Protein AF-A0A060ZCJ8-F1 (afdb_monomer)

Sequence (367 aa):
MNLSRNKSLTVAACYRPPSAPGCALDTICDLIAPHPTSEFVLLGDLNWDMLNTPAILQSKLDALNLTQFINEPTRYNPKSVNTGTLIDIILTNSPSKYTSAVFNQDLSDHCLIACIRNGSASKRPPLITVKRSLKHFCEQAFLIDLAGVSWNVIDLIPTVEDAWLFFKSVFLTILNRHAPFKKCRTRNRYSPWFTPYLSALDQHKNILWRSALASNSPRDMQLFREVRNQYTQAVRKAKASFFKQKFASCSKNSKKFWDTVKSMENKCTSSQLPTALSLGNTVTTDKSTIIENFNKHFSTAGHAFHLATPTPVNYPSPSTATRPSPHHFSFTHIQIADVLKELQNLDPYKSHRLDKMICRNCCNPYY

Solvent-accessible surface area (backbone atoms only — not comparable to full-atom values): 22575 Å² total; per-residue (Å²): 101,65,77,56,100,84,66,59,75,49,78,47,79,49,77,39,61,79,86,57,62,77,64,57,55,56,56,53,46,65,71,48,63,85,50,80,86,48,49,40,39,40,35,38,41,50,62,50,45,63,85,69,60,53,69,70,57,52,54,53,32,55,75,66,51,38,42,73,64,66,91,63,64,28,30,52,36,91,92,42,72,93,44,52,39,23,24,60,48,41,35,21,65,52,63,91,41,49,49,65,49,79,42,87,42,99,85,50,72,51,35,50,72,46,74,47,72,67,61,49,70,81,75,75,75,76,59,66,45,77,42,71,39,63,90,76,50,50,68,68,65,50,50,51,58,59,68,70,50,77,65,73,58,46,83,72,42,94,42,72,67,59,30,49,50,49,51,52,52,55,51,49,52,53,46,42,71,47,32,34,75,39,82,39,72,65,68,84,81,69,60,90,52,68,45,72,66,56,53,52,44,52,51,52,30,53,51,33,45,54,49,18,68,72,65,72,36,72,66,42,44,48,55,24,51,54,42,46,51,51,42,54,50,51,53,53,49,34,47,51,51,45,51,52,58,60,48,63,80,23,76,92,35,70,66,58,41,52,52,53,53,57,69,68,52,81,77,73,83,73,84,76,68,84,72,61,45,74,60,85,95,44,75,43,64,53,63,66,63,48,50,51,51,50,50,50,53,62,64,49,53,62,57,57,64,65,71,68,56,76,76,82,73,90,69,85,79,80,81,88,77,91,67,92,75,87,71,85,87,71,87,72,88,80,51,73,66,58,55,51,54,52,60,70,68,52,57,91,91,53,88,83,69,80,85,83,66,86,70,91,82,81,85,76,96,80,132

Secondary structure (DSSP, 8-state):
-BPPTT--EEEEE----TT--TTHHHHHHHHHTT-SSSEEEEEEE----GGG--HHHHHHHHHTT-EE---S-SEEETTEEEEEE--EEEEES-GGGEEEEEE--TTSSBPEEEEEE-SBPPPPPP-EEEEE--TT--HHHHHHHHHTS-GGGGGG-SSHHHHHHHHHHHHHHHHHHHS-EEEEE------TT--HHHHHHHHHHHHHHHHHHHH--HHHHHHHHHHHHHHHHHHHHHHHHHHHHHHHTTTT-HHHHHHHHHHHS---------S-EEETTEEE--HHHHHHHHHHHHHHHHHHHHHTS-----PPPPP------S---------HHHHHHHHHTS-TTS-----S---TT------

pLDDT: mean 77.48, std 18.68, range [24.73, 97.62]

InterPro domains:
  IPR036691 Endonuclease/exonuclease/phosphatase superfamily [G3DSA:3.60.10.10] (2-117)
  IPR036691 Endonuclease/exonuclease/phosphatase superfamily [SSF56219] (6-115)

Mean predicted aligned error: 17.38 Å

Radius of gyration: 30.23 Å; Cα contacts (8 Å, |Δi|>4): 316; chains: 1; bounding box: 66×73×85 Å

Organism: Oncorhynchus mykiss (NCBI:txid8022)

Foldseek 3Di:
DPDDPPADEEEAEDDADLPDDPCVLVVVLVVLVVPQPHKYKYWYFNNAFPQPHDPVSVVSCVVSLKDWQDDDAFAADPVHRLDGGNGTTIITNCNVQKDKDWADDPPDSGTDIDIDGHDDDPPPPFPWDWDFAQPQADPVVLVVQVVPDPLVVLVVDPDPVVSVVVVCVSNVVSSCVRTNTDTDGDDPDDPPLCDVVLVVLSVVLVVLVVVCNVVVDPVSVVVSVVSVVVSVVSSVVSVVVVVVVCCVVCVVPPVSVVVVVVVPDPPPVPPDDPQWDDDPPDIDRDPVVVVVVVCVVVVCVVVVVVVPDPDDDDDPDPDDDDDDDPDDDDDDDDDPVNVVVVVVVDDPVDDDDPPPDPPPDPDDPDD

Nearest PDB structures (foldseek):
  5hr4-assembly1_C  TM=3.833E-01  e=1.095E-01  Methylophilus methylotrophus
  6nf8-assembly1_z  TM=3.214E-01  e=8.673E-01  Homo sapiens
  6znl-assembly1_Z  TM=1.617E-01  e=9.762E-01  Sus scrofa

Structure (mmCIF, N/CA/C/O backbone):
data_AF-A0A060ZCJ8-F1
#
_entry.id   AF-A0A060ZCJ8-F1
#
loop_
_atom_site.group_PDB
_atom_site.id
_atom_site.type_symbol
_atom_site.label_atom_id
_atom_site.label_alt_id
_atom_site.label_comp_id
_atom_site.label_asym_id
_atom_site.label_entity_id
_atom_site.label_seq_id
_atom_site.pdbx_PDB_ins_code
_atom_site.Cartn_x
_atom_site.Cartn_y
_atom_site.Cartn_z
_atom_site.occupancy
_atom_site.B_iso_or_equiv
_atom_site.auth_seq_id
_atom_site.auth_comp_id
_atom_site.auth_asym_id
_atom_site.auth_atom_id
_atom_site.pdbx_PDB_model_num
ATOM 1 N N . MET A 1 1 ? -11.198 23.453 -3.451 1.00 41.84 1 MET A N 1
ATOM 2 C CA . MET A 1 1 ? -10.211 24.259 -2.698 1.00 41.84 1 MET A CA 1
ATOM 3 C C . MET A 1 1 ? -8.838 23.638 -2.877 1.00 41.84 1 MET A C 1
ATOM 5 O O . MET A 1 1 ? -8.608 22.547 -2.360 1.00 41.84 1 MET A O 1
ATOM 9 N N . ASN A 1 2 ? -7.958 24.300 -3.634 1.00 38.12 2 ASN A N 1
ATOM 10 C CA . ASN A 1 2 ? -6.537 23.952 -3.660 1.00 38.12 2 ASN A CA 1
ATOM 11 C C . ASN A 1 2 ? -5.941 24.241 -2.278 1.00 38.12 2 ASN A C 1
ATOM 13 O O . ASN A 1 2 ? -6.350 25.202 -1.626 1.00 38.12 2 ASN A O 1
ATOM 17 N N . LEU A 1 3 ? -4.982 23.425 -1.834 1.00 48.56 3 LEU A N 1
ATOM 18 C CA . LEU A 1 3 ? -4.109 23.811 -0.725 1.00 48.56 3 LEU A CA 1
ATOM 19 C C . LEU A 1 3 ? -3.496 25.170 -1.088 1.00 48.56 3 LEU A C 1
ATOM 21 O O . LEU A 1 3 ? -2.856 25.292 -2.136 1.00 48.56 3 LEU A O 1
ATOM 25 N N . SER A 1 4 ? -3.742 26.204 -0.276 1.00 49.59 4 SER A N 1
ATOM 26 C CA . SER A 1 4 ? -2.982 27.443 -0.433 1.00 49.59 4 SER A CA 1
ATOM 27 C C . SER A 1 4 ? -1.509 27.099 -0.210 1.00 49.59 4 SER A C 1
ATOM 29 O O . SER A 1 4 ? -1.195 26.215 0.590 1.00 49.59 4 SER A O 1
ATOM 31 N N . ARG A 1 5 ? -0.600 27.779 -0.915 1.00 52.31 5 ARG A N 1
ATOM 32 C CA . ARG A 1 5 ? 0.852 27.534 -0.825 1.00 52.31 5 ARG A CA 1
ATOM 33 C C . ARG A 1 5 ? 1.419 27.666 0.605 1.00 52.31 5 ARG A C 1
ATOM 35 O O . ARG A 1 5 ? 2.552 27.264 0.822 1.00 52.31 5 ARG A O 1
ATOM 42 N N . ASN A 1 6 ? 0.618 28.150 1.562 1.00 52.94 6 ASN A N 1
ATOM 43 C CA . ASN A 1 6 ? 1.002 28.438 2.945 1.00 52.94 6 ASN A CA 1
ATOM 44 C C . ASN A 1 6 ? 0.366 27.498 3.993 1.00 52.94 6 ASN A C 1
ATOM 46 O O . ASN A 1 6 ? 0.476 27.780 5.181 1.00 52.94 6 ASN A O 1
ATOM 50 N N . LYS A 1 7 ? -0.330 26.415 3.609 1.00 67.56 7 LYS A N 1
ATOM 51 C CA . LYS A 1 7 ? -0.875 25.441 4.580 1.00 67.56 7 LYS A CA 1
ATOM 52 C C . LYS A 1 7 ? -0.095 24.128 4.533 1.00 67.56 7 LYS A C 1
ATOM 54 O O . LYS A 1 7 ? -0.206 23.382 3.561 1.00 67.56 7 LYS A O 1
ATOM 59 N N . SER A 1 8 ? 0.675 23.852 5.584 1.00 78.25 8 SER A N 1
ATOM 60 C CA . SER A 1 8 ? 1.344 22.568 5.809 1.00 78.25 8 SER A CA 1
ATOM 61 C C . SER A 1 8 ? 0.368 21.536 6.386 1.00 78.25 8 SER A C 1
ATOM 63 O O . SER A 1 8 ? -0.521 21.866 7.175 1.00 78.25 8 SER A O 1
ATOM 65 N N . LEU A 1 9 ? 0.534 20.285 5.953 1.00 85.69 9 LEU A N 1
ATOM 66 C CA . LEU A 1 9 ? -0.106 19.108 6.533 1.00 85.69 9 LEU A CA 1
ATOM 67 C C . LEU A 1 9 ? 0.987 18.257 7.178 1.00 85.69 9 LEU A C 1
ATOM 69 O O . LEU A 1 9 ? 1.893 17.801 6.479 1.00 85.69 9 LEU A O 1
ATOM 73 N N . THR A 1 10 ? 0.870 18.025 8.478 1.00 88.38 10 THR A N 1
ATOM 74 C CA . THR A 1 10 ? 1.726 17.110 9.229 1.00 88.38 10 THR A CA 1
ATOM 75 C C . THR A 1 10 ? 1.017 15.768 9.350 1.00 88.38 10 THR A C 1
ATOM 77 O O . THR A 1 10 ? -0.117 15.700 9.822 1.00 88.38 10 THR A O 1
ATOM 80 N N . VAL A 1 11 ? 1.685 14.702 8.911 1.00 89.62 11 VAL A N 1
ATOM 81 C CA . VAL A 1 11 ? 1.201 13.326 9.055 1.00 89.62 11 VAL A CA 1
ATOM 82 C C . VAL A 1 11 ? 2.176 12.575 9.947 1.00 89.62 11 VAL A C 1
ATOM 84 O O . VAL A 1 11 ? 3.351 12.453 9.606 1.00 89.62 11 VAL A O 1
ATOM 87 N N . ALA A 1 12 ? 1.683 12.078 11.074 1.00 89.19 12 ALA A N 1
ATOM 88 C CA . ALA A 1 12 ? 2.438 11.285 12.029 1.00 89.19 12 ALA A CA 1
ATOM 89 C C . ALA A 1 12 ? 1.906 9.849 12.054 1.00 89.19 12 ALA A C 1
ATOM 91 O O . ALA A 1 12 ? 0.700 9.617 11.973 1.00 89.19 12 ALA A O 1
ATOM 92 N N . ALA A 1 13 ? 2.815 8.886 12.181 1.00 90.81 13 ALA A N 1
ATOM 93 C CA . ALA A 1 13 ? 2.478 7.494 12.437 1.00 90.81 13 ALA A CA 1
ATOM 94 C C . ALA A 1 13 ? 3.008 7.110 13.819 1.00 90.81 13 ALA A C 1
ATOM 96 O O . ALA A 1 13 ? 4.167 7.392 14.123 1.00 90.81 13 ALA A O 1
ATOM 97 N N . CYS A 1 14 ? 2.182 6.484 14.652 1.00 89.31 14 CYS A N 1
ATOM 98 C CA . CYS A 1 14 ? 2.581 6.061 15.990 1.00 89.31 14 CYS A CA 1
ATOM 99 C C . CYS A 1 14 ? 2.150 4.623 16.251 1.00 89.31 14 CYS A C 1
ATOM 101 O O . CYS A 1 14 ? 1.042 4.217 15.910 1.00 89.31 14 CYS A O 1
ATOM 103 N N . TYR A 1 15 ? 3.050 3.868 16.870 1.00 91.31 15 TYR A N 1
ATOM 104 C CA . TYR A 1 15 ? 2.760 2.562 17.429 1.00 91.31 15 TYR A CA 1
ATOM 105 C C . TYR A 1 15 ? 3.063 2.603 18.923 1.00 91.31 15 TYR A C 1
ATOM 107 O O . TYR A 1 15 ? 4.185 2.938 19.314 1.00 91.31 15 TYR A O 1
ATOM 115 N N . ARG A 1 16 ? 2.080 2.245 19.751 1.00 89.06 16 ARG A N 1
ATOM 116 C CA . ARG A 1 16 ? 2.268 2.051 21.190 1.00 89.06 16 ARG A CA 1
ATOM 117 C C . ARG A 1 16 ? 2.046 0.573 21.517 1.00 89.06 16 ARG A C 1
ATOM 119 O O . ARG A 1 16 ? 0.936 0.080 21.314 1.00 89.06 16 ARG A O 1
ATOM 126 N N . PRO A 1 17 ? 3.053 -0.138 22.057 1.00 86.94 17 PRO A N 1
ATOM 127 C CA . PRO A 1 17 ? 2.881 -1.536 22.420 1.00 86.94 17 PRO A CA 1
ATOM 128 C C . PRO A 1 17 ? 1.881 -1.689 23.582 1.00 86.94 17 PRO A C 1
ATOM 130 O O . PRO A 1 17 ? 1.819 -0.810 24.445 1.00 86.94 17 PRO A O 1
ATOM 133 N N . PRO A 1 18 ? 1.152 -2.819 23.674 1.00 85.94 18 PRO A N 1
ATOM 134 C CA . PRO A 1 18 ? 0.159 -3.047 24.731 1.00 85.94 18 PRO A CA 1
ATOM 135 C C . PRO A 1 18 ? 0.732 -2.953 26.151 1.00 85.94 18 PRO A C 1
ATOM 137 O O . PRO A 1 18 ? 0.036 -2.564 27.083 1.00 85.94 18 PRO A O 1
ATOM 140 N N . SER A 1 19 ? 2.011 -3.303 26.315 1.00 86.69 19 SER A N 1
ATOM 141 C CA . SER A 1 19 ? 2.736 -3.261 27.587 1.00 86.69 19 SER A CA 1
ATOM 142 C C . SER A 1 19 ? 3.228 -1.864 27.979 1.00 86.69 19 SER A C 1
ATOM 144 O O . SER A 1 19 ? 3.799 -1.706 29.057 1.00 86.69 19 SER A O 1
ATOM 146 N N . ALA A 1 20 ? 3.058 -0.850 27.122 1.00 83.69 20 ALA A N 1
ATOM 147 C CA . ALA A 1 20 ? 3.561 0.488 27.396 1.00 83.69 20 ALA A CA 1
ATOM 148 C C . ALA A 1 20 ? 2.823 1.140 28.579 1.00 83.69 20 ALA A C 1
ATOM 150 O O . ALA A 1 20 ? 1.587 1.101 28.634 1.00 83.69 20 ALA A O 1
ATOM 151 N N . PRO A 1 21 ? 3.545 1.829 29.479 1.00 81.62 21 PRO A N 1
ATOM 152 C CA . PRO A 1 21 ? 2.935 2.550 30.589 1.00 81.62 21 PRO A CA 1
ATOM 153 C C . PRO A 1 21 ? 2.041 3.701 30.101 1.00 81.62 21 PRO A C 1
ATOM 155 O O . PRO A 1 21 ? 2.145 4.168 28.963 1.00 81.62 21 PRO A O 1
ATOM 158 N N . GLY A 1 22 ? 1.170 4.192 30.987 1.00 76.06 22 GLY A N 1
ATOM 159 C CA . GLY A 1 22 ? 0.265 5.309 30.688 1.00 76.06 22 GLY A CA 1
ATOM 160 C C . GLY A 1 22 ? 0.983 6.617 30.324 1.00 76.06 22 GLY A C 1
ATOM 161 O O . GLY A 1 22 ? 0.453 7.388 29.528 1.00 76.06 22 GLY A O 1
ATOM 162 N N . CYS A 1 23 ? 2.210 6.829 30.819 1.00 81.44 23 CYS A N 1
ATOM 163 C CA . CYS A 1 23 ? 3.026 8.008 30.500 1.00 81.44 23 CYS A CA 1
ATOM 164 C C . CYS A 1 23 ? 3.456 8.090 29.027 1.00 81.44 23 CYS A C 1
ATOM 166 O O . CYS A 1 23 ? 3.850 9.158 28.570 1.00 81.44 23 CYS A O 1
ATOM 168 N N . ALA A 1 24 ? 3.319 7.010 28.245 1.00 81.88 24 ALA A N 1
ATOM 169 C CA . ALA A 1 24 ? 3.509 7.069 26.795 1.00 81.88 24 ALA A CA 1
ATOM 170 C C . ALA A 1 24 ? 2.591 8.117 26.141 1.00 81.88 24 ALA A C 1
ATOM 172 O O . ALA A 1 24 ? 2.953 8.714 25.131 1.00 81.88 24 ALA A O 1
ATOM 173 N N . LEU A 1 25 ? 1.419 8.365 26.736 1.00 80.06 25 LEU A N 1
ATOM 174 C CA . LEU A 1 25 ? 0.509 9.408 26.286 1.00 80.06 25 LEU A CA 1
ATOM 175 C C . LEU A 1 25 ? 1.101 10.807 26.461 1.00 80.06 25 LEU A C 1
ATOM 177 O O . LEU A 1 25 ? 0.934 11.625 25.570 1.00 80.06 25 LEU A O 1
ATOM 181 N N . ASP A 1 26 ? 1.799 11.071 27.568 1.00 84.94 26 ASP A N 1
ATOM 182 C CA . ASP A 1 26 ? 2.464 12.360 27.799 1.00 84.94 26 ASP A CA 1
ATOM 183 C C . ASP A 1 26 ? 3.510 12.624 26.722 1.00 84.94 26 ASP A C 1
ATOM 185 O O . ASP A 1 26 ? 3.482 13.665 26.079 1.00 84.94 26 ASP A O 1
ATOM 189 N N . THR A 1 27 ? 4.335 11.623 26.411 1.00 84.56 27 THR A N 1
ATOM 190 C CA . THR A 1 27 ? 5.323 11.730 25.332 1.00 84.56 27 THR A CA 1
ATOM 191 C C . THR A 1 27 ? 4.672 11.984 23.971 1.00 84.56 27 THR A C 1
ATOM 193 O O . THR A 1 27 ? 5.166 12.796 23.193 1.00 84.56 27 THR A O 1
ATOM 196 N N . ILE A 1 28 ? 3.557 11.310 23.666 1.00 81.44 28 ILE A N 1
ATOM 197 C CA . ILE A 1 28 ? 2.806 11.555 22.427 1.00 81.44 28 ILE A CA 1
ATOM 198 C C . ILE A 1 28 ? 2.274 12.993 22.413 1.00 81.44 28 ILE A C 1
ATOM 200 O O . ILE A 1 28 ? 2.410 13.675 21.400 1.00 81.44 28 ILE A O 1
ATOM 204 N N . CYS A 1 29 ? 1.715 13.475 23.524 1.00 83.44 29 CYS A N 1
ATOM 205 C CA . CYS A 1 29 ? 1.218 14.841 23.638 1.00 83.44 29 CYS A CA 1
ATOM 206 C C . CYS A 1 29 ? 2.330 15.880 23.448 1.00 83.44 29 CYS A C 1
ATOM 208 O O . CYS A 1 29 ? 2.151 16.809 22.662 1.00 83.44 29 CYS A O 1
ATOM 210 N N . ASP A 1 30 ? 3.484 15.695 24.089 1.00 84.94 30 ASP A N 1
ATOM 211 C CA . ASP A 1 30 ? 4.638 16.597 23.995 1.00 84.94 30 ASP A CA 1
ATOM 212 C C . ASP A 1 30 ? 5.188 16.685 22.567 1.00 84.94 30 ASP A C 1
ATOM 214 O O . ASP A 1 30 ? 5.612 17.749 22.119 1.00 84.94 30 ASP A O 1
ATOM 218 N N . LEU A 1 31 ? 5.138 15.581 21.815 1.00 82.00 31 LEU A N 1
ATOM 219 C CA . LEU A 1 31 ? 5.535 15.553 20.405 1.00 82.00 31 LEU A CA 1
ATOM 220 C C . LEU A 1 31 ? 4.530 16.265 19.488 1.00 82.00 31 LEU A C 1
ATOM 222 O O . LEU A 1 31 ? 4.913 16.760 18.429 1.00 82.00 31 LEU A O 1
ATOM 226 N N . ILE A 1 32 ? 3.249 16.311 19.864 1.00 81.44 32 ILE A N 1
ATOM 227 C CA . ILE A 1 32 ? 2.189 16.935 19.058 1.00 81.44 32 ILE A CA 1
ATOM 228 C C . ILE A 1 32 ? 2.030 18.421 19.385 1.00 81.44 32 ILE A C 1
ATOM 230 O O . ILE A 1 32 ? 1.743 19.215 18.486 1.00 81.44 32 ILE A O 1
ATOM 234 N N . ALA A 1 33 ? 2.241 18.808 20.644 1.00 81.44 33 ALA A N 1
ATOM 235 C CA . ALA A 1 33 ? 2.057 20.168 21.147 1.00 81.44 33 ALA A CA 1
ATOM 236 C C . ALA A 1 33 ? 2.721 21.280 20.299 1.00 81.44 33 ALA A C 1
ATOM 238 O O . ALA A 1 33 ? 2.113 22.344 20.178 1.00 81.44 33 ALA A O 1
ATOM 239 N N . PRO A 1 34 ? 3.890 21.081 19.645 1.00 79.75 34 PRO A N 1
ATOM 240 C CA . PRO A 1 34 ? 4.511 22.084 18.772 1.00 79.75 34 PRO A CA 1
ATOM 241 C C . PRO A 1 34 ? 3.789 22.333 17.437 1.00 79.75 34 PRO A C 1
ATOM 243 O O . PRO A 1 34 ? 4.158 23.255 16.707 1.00 79.75 34 PRO A O 1
ATOM 246 N N . HIS A 1 35 ? 2.768 21.543 17.088 1.00 72.88 35 HIS A N 1
ATOM 247 C CA . HIS A 1 35 ? 2.067 21.611 15.800 1.00 72.88 35 HIS A CA 1
ATOM 248 C C . HIS A 1 35 ? 0.609 22.132 15.862 1.00 72.88 35 HIS A C 1
ATOM 250 O O . HIS A 1 35 ? -0.237 21.617 15.125 1.00 72.88 35 HIS A O 1
ATOM 256 N N . PRO A 1 36 ? 0.261 23.164 16.664 1.00 65.06 36 PRO A N 1
ATOM 257 C CA . PRO A 1 36 ? -1.139 23.492 16.948 1.00 65.06 36 PRO A CA 1
ATOM 258 C C . PRO A 1 36 ? -1.862 24.198 15.788 1.00 65.06 36 PRO A C 1
ATOM 260 O O . PRO A 1 36 ? -3.082 24.108 15.673 1.00 65.06 36 PRO A O 1
ATOM 263 N N . THR A 1 37 ? -1.137 24.909 14.917 1.00 68.56 37 THR A N 1
ATOM 264 C CA . THR A 1 37 ? -1.724 25.771 13.870 1.00 68.56 37 THR A CA 1
ATOM 265 C C . THR A 1 37 ? -1.760 25.132 12.481 1.00 68.56 37 THR A C 1
ATOM 267 O O . THR A 1 37 ? -2.540 25.551 11.621 1.00 68.56 37 THR A O 1
ATOM 270 N N . SER A 1 38 ? -0.928 24.118 12.243 1.00 82.56 38 SER A N 1
ATOM 271 C CA . SER A 1 38 ? -0.920 23.351 10.998 1.00 82.56 38 SER A CA 1
ATOM 272 C C . SER A 1 38 ? -1.982 22.260 11.015 1.00 82.56 38 SER A C 1
ATOM 274 O O . SER A 1 38 ? -2.387 21.768 12.064 1.00 82.56 38 SER A O 1
ATOM 276 N N . GLU A 1 39 ? -2.425 21.846 9.833 1.00 87.94 39 GLU A N 1
ATOM 277 C CA . GLU A 1 39 ? -3.302 20.688 9.733 1.00 87.94 39 GLU A CA 1
ATOM 278 C C . GLU A 1 39 ? -2.533 19.430 10.150 1.00 87.94 39 GLU A C 1
ATOM 280 O O . GLU A 1 39 ? -1.427 19.203 9.661 1.00 87.94 39 GLU A O 1
ATOM 285 N N . PHE A 1 40 ? -3.103 18.631 11.049 1.00 89.56 40 PHE A N 1
ATOM 286 C CA . PHE A 1 40 ? -2.421 17.496 11.661 1.00 89.56 40 PHE A CA 1
ATOM 287 C C . PHE A 1 40 ? -3.265 16.223 11.565 1.00 89.56 40 PHE A C 1
ATOM 289 O O . PHE A 1 40 ? -4.480 16.251 11.791 1.00 89.56 40 PHE A O 1
ATOM 296 N N . VAL A 1 41 ? -2.612 15.109 11.232 1.00 91.81 41 VAL A N 1
ATOM 297 C CA . VAL A 1 41 ? -3.185 13.759 11.253 1.00 91.81 41 VAL A CA 1
ATOM 298 C C . VAL A 1 41 ? -2.190 12.809 11.910 1.00 91.81 41 VAL A C 1
ATOM 300 O O . VAL A 1 41 ? -1.069 12.662 11.428 1.00 91.81 41 VAL A O 1
ATOM 303 N N . LEU A 1 42 ? -2.614 12.131 12.971 1.00 91.31 42 LEU A N 1
ATOM 304 C CA . LEU A 1 42 ? -1.889 11.035 13.606 1.00 91.31 42 LEU A CA 1
ATOM 305 C C . LEU A 1 42 ? -2.642 9.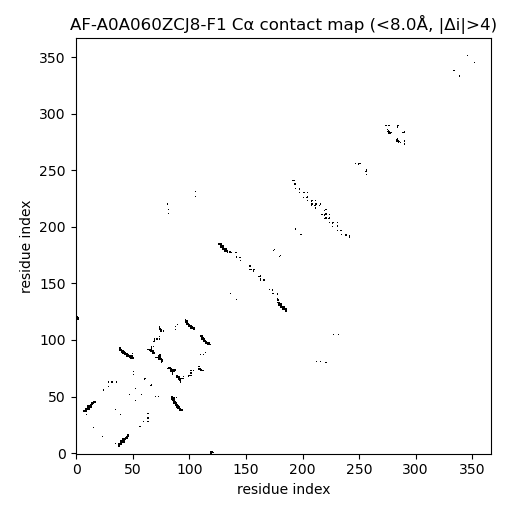730 13.360 1.00 91.31 42 LEU A C 1
ATOM 307 O O . LEU A 1 42 ? -3.846 9.661 13.593 1.00 91.31 42 LEU A O 1
ATOM 311 N N . LEU A 1 43 ? -1.935 8.699 12.907 1.00 93.44 43 LEU A N 1
ATOM 312 C CA . LEU A 1 43 ? -2.500 7.375 12.661 1.00 93.44 43 LEU A CA 1
ATOM 313 C C . LEU A 1 43 ? -1.632 6.255 13.237 1.00 93.44 43 LEU A C 1
ATOM 315 O O . LEU A 1 43 ? -0.416 6.398 13.349 1.00 93.44 43 LEU A O 1
ATOM 319 N N . GLY A 1 44 ? -2.250 5.118 13.539 1.00 91.88 44 GLY A N 1
ATOM 320 C CA . GLY A 1 44 ? -1.549 3.882 13.891 1.00 91.88 44 GLY A CA 1
ATOM 321 C C . GLY A 1 44 ? -2.196 3.126 15.045 1.00 91.88 44 GLY A C 1
ATOM 322 O O . GLY A 1 44 ? -3.281 3.487 15.493 1.00 91.88 44 GLY A O 1
ATOM 323 N N . ASP A 1 45 ? -1.539 2.056 15.488 1.00 92.50 45 ASP A N 1
ATOM 324 C CA . ASP A 1 45 ? -2.025 1.183 16.560 1.00 92.50 45 ASP A CA 1
ATOM 325 C C . ASP A 1 45 ? -1.495 1.660 17.916 1.00 92.50 45 ASP A C 1
ATOM 327 O O . ASP A 1 45 ? -0.304 1.524 18.219 1.00 92.50 45 ASP A O 1
ATOM 331 N N . LEU A 1 46 ? -2.380 2.233 18.737 1.00 90.00 46 LEU A N 1
ATOM 332 C CA . LEU A 1 46 ? -2.015 2.703 20.075 1.00 90.00 46 LEU A CA 1
ATOM 333 C C . LEU A 1 46 ? -2.343 1.716 21.200 1.00 90.00 46 LEU A C 1
ATOM 335 O O . LEU A 1 46 ? -2.041 1.999 22.368 1.00 90.00 46 LEU A O 1
ATOM 339 N N . ASN A 1 47 ? -2.980 0.585 20.878 1.00 91.25 47 ASN A N 1
ATOM 340 C CA . ASN A 1 47 ? -3.470 -0.378 21.864 1.00 91.25 47 ASN A CA 1
ATOM 341 C C . ASN A 1 47 ? -4.300 0.265 23.005 1.00 91.25 47 ASN A C 1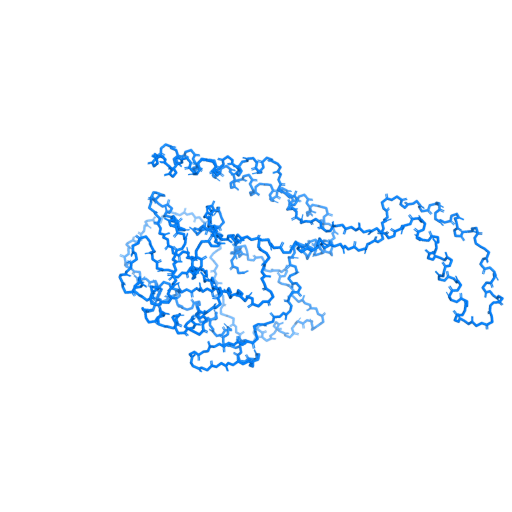
ATOM 343 O O . ASN A 1 47 ? -4.302 -0.218 24.139 1.00 91.25 47 ASN A O 1
ATOM 347 N N . TRP A 1 48 ? -5.004 1.367 22.721 1.00 88.94 48 TRP A N 1
ATOM 348 C CA . TRP A 1 48 ? -6.039 1.951 23.581 1.00 88.94 48 TRP A CA 1
ATOM 349 C C . TRP A 1 48 ? -7.387 1.762 22.908 1.00 88.94 48 TRP A C 1
ATOM 351 O O . TRP A 1 48 ? -7.557 2.203 21.778 1.00 88.94 48 TRP A O 1
ATOM 361 N N . ASP A 1 49 ? -8.326 1.111 23.592 1.00 91.19 49 ASP A N 1
ATOM 362 C CA . ASP A 1 49 ? -9.660 0.890 23.042 1.00 91.19 49 ASP A CA 1
ATOM 363 C C . ASP A 1 49 ? -10.496 2.171 23.114 1.00 91.19 49 ASP A C 1
ATOM 365 O O . ASP A 1 49 ? -11.018 2.538 24.167 1.00 91.19 49 ASP A O 1
ATOM 369 N N . MET A 1 50 ? -10.631 2.842 21.975 1.00 89.88 50 MET A N 1
ATOM 370 C CA . MET A 1 50 ? -11.368 4.098 21.850 1.00 89.88 50 MET A CA 1
ATOM 371 C C . MET A 1 50 ? -12.894 3.913 21.852 1.00 89.88 50 MET A C 1
ATOM 373 O O . MET A 1 50 ? -13.628 4.899 21.885 1.00 89.88 50 MET A O 1
ATOM 377 N N . LEU A 1 51 ? -13.401 2.672 21.824 1.00 89.56 51 LEU A N 1
ATOM 378 C CA . LEU A 1 51 ? -14.819 2.410 22.114 1.00 89.56 51 LEU A CA 1
ATOM 379 C C . LEU A 1 51 ? -15.114 2.543 23.612 1.00 89.56 51 LEU A C 1
ATOM 381 O O . LEU A 1 51 ? -16.244 2.831 23.993 1.00 89.56 51 LEU A O 1
ATOM 385 N N . ASN A 1 52 ? -14.086 2.372 24.449 1.00 87.50 52 ASN A N 1
ATOM 386 C CA . ASN A 1 52 ? -14.137 2.465 25.904 1.00 87.50 52 ASN A CA 1
ATOM 387 C C . ASN A 1 52 ? -13.052 3.436 26.409 1.00 87.50 52 ASN A C 1
ATOM 389 O O . ASN A 1 52 ? -12.253 3.104 27.287 1.00 87.50 52 ASN A O 1
ATOM 393 N N . THR A 1 53 ? -12.999 4.633 25.813 1.00 86.31 53 THR A N 1
ATOM 394 C CA . THR A 1 53 ? -11.938 5.624 26.048 1.00 86.31 53 THR A CA 1
ATOM 395 C C . THR A 1 53 ? -11.850 6.034 27.524 1.00 86.31 53 THR A C 1
ATOM 397 O O . THR A 1 53 ? -12.817 6.573 28.070 1.00 86.31 53 THR A O 1
ATOM 400 N N . PRO A 1 54 ? -10.687 5.872 28.185 1.00 84.75 54 PRO A N 1
ATOM 401 C CA . PRO A 1 54 ? -10.478 6.393 29.532 1.00 84.75 54 PRO A CA 1
ATOM 402 C C . PRO A 1 54 ? -10.612 7.923 29.575 1.00 84.75 54 PRO A C 1
ATOM 404 O O . PRO A 1 54 ? -10.049 8.617 28.729 1.00 84.75 54 PRO A O 1
ATOM 407 N N . ALA A 1 55 ? -11.263 8.469 30.607 1.00 88.00 55 ALA A N 1
ATOM 408 C CA . ALA A 1 55 ? -11.491 9.917 30.741 1.00 88.00 55 ALA A CA 1
ATOM 409 C C . ALA A 1 55 ? -10.196 10.754 30.671 1.00 88.00 55 ALA A C 1
ATOM 411 O O . ALA A 1 55 ? -10.178 11.833 30.084 1.00 88.00 55 ALA A O 1
ATOM 412 N N . ILE A 1 56 ? -9.090 10.230 31.212 1.00 86.44 56 ILE A N 1
ATOM 413 C CA . ILE A 1 56 ? -7.779 10.894 31.162 1.00 86.44 56 ILE A CA 1
ATOM 414 C C . ILE A 1 56 ? -7.219 10.995 29.735 1.00 86.44 56 ILE A C 1
ATOM 416 O O . ILE A 1 56 ? -6.566 11.981 29.401 1.00 86.44 56 ILE A O 1
ATOM 420 N N . LEU A 1 57 ? -7.486 9.994 28.888 1.00 86.12 57 LEU A N 1
ATOM 421 C CA . LEU A 1 57 ? -7.084 10.007 27.484 1.00 86.12 57 LEU A CA 1
ATOM 422 C C . LEU A 1 57 ? -7.927 11.022 26.718 1.00 86.12 57 LEU A C 1
ATOM 424 O O . LEU A 1 57 ? -7.363 11.870 26.032 1.00 86.12 57 LEU A O 1
ATOM 428 N N . GLN A 1 58 ? -9.249 10.994 26.911 1.00 88.69 58 GLN A N 1
ATOM 429 C CA . GLN A 1 58 ? -10.157 11.955 26.286 1.00 88.69 58 GLN A CA 1
ATOM 430 C C . GLN A 1 58 ? -9.769 13.401 26.629 1.00 88.69 58 GLN A C 1
ATOM 432 O O . GLN A 1 58 ? -9.573 14.208 25.728 1.00 88.69 58 GLN A O 1
ATOM 437 N N . SER A 1 59 ? -9.523 13.698 27.910 1.00 90.06 59 SER A N 1
ATOM 438 C CA . SER A 1 59 ? -9.130 15.039 28.360 1.00 90.06 59 SER A CA 1
ATOM 439 C C . SER A 1 59 ? -7.834 15.545 27.711 1.00 90.06 59 SER A C 1
ATOM 441 O O . SER A 1 59 ? -7.744 16.722 27.364 1.00 90.06 59 SER A O 1
ATOM 443 N N . LYS A 1 60 ? -6.836 14.676 27.504 1.00 88.62 60 LYS A N 1
ATOM 444 C CA . LYS A 1 60 ? -5.587 15.061 26.827 1.00 88.62 60 LYS A CA 1
ATOM 445 C C . LYS A 1 60 ? -5.775 15.288 25.329 1.00 88.62 60 LYS A C 1
ATOM 447 O O . LYS A 1 60 ? -5.180 16.212 24.782 1.00 88.62 60 LYS A O 1
ATOM 452 N N . LEU A 1 61 ? -6.598 14.473 24.670 1.00 88.44 61 LEU A N 1
ATOM 453 C CA . LEU A 1 61 ? -6.935 14.674 23.260 1.00 88.44 61 LEU A CA 1
ATOM 454 C C . LEU A 1 61 ? -7.693 15.992 23.058 1.00 88.44 61 LEU A C 1
ATOM 456 O O . LEU A 1 61 ? -7.353 16.752 22.151 1.00 88.44 61 LEU A O 1
ATOM 460 N N . ASP A 1 62 ? -8.633 16.303 23.953 1.00 89.00 62 ASP A N 1
ATOM 461 C CA . ASP A 1 62 ? -9.388 17.558 23.940 1.00 89.00 62 ASP A CA 1
ATOM 462 C C . ASP A 1 62 ? -8.466 18.770 24.150 1.00 89.00 62 ASP A C 1
ATOM 464 O O . ASP A 1 62 ? -8.565 19.755 23.418 1.00 89.00 62 ASP A O 1
ATOM 468 N N . ALA A 1 63 ? -7.505 18.682 25.081 1.00 88.56 63 ALA A N 1
ATOM 469 C CA . ALA A 1 63 ? -6.509 19.732 25.316 1.00 88.56 63 ALA A CA 1
ATOM 470 C C . ALA A 1 63 ? -5.622 20.014 24.087 1.00 88.56 63 ALA A C 1
ATOM 472 O O . ALA A 1 63 ? -5.169 21.141 23.893 1.00 88.56 63 ALA A O 1
ATOM 473 N N . LEU A 1 64 ? -5.401 19.006 23.237 1.00 86.19 64 LEU A N 1
ATOM 474 C CA . LEU A 1 64 ? -4.669 19.126 21.972 1.00 86.19 64 LEU A CA 1
ATOM 475 C C . LEU A 1 64 ? -5.574 19.448 20.772 1.00 86.19 64 LEU A C 1
ATOM 477 O O . LEU A 1 64 ? -5.083 19.527 19.644 1.00 86.19 64 LEU A O 1
ATOM 481 N N . ASN A 1 65 ? -6.882 19.620 20.992 1.00 88.62 65 ASN A N 1
ATOM 482 C CA . ASN A 1 65 ? -7.887 19.778 19.943 1.00 88.62 65 ASN A CA 1
ATOM 483 C C . ASN A 1 65 ? -7.815 18.650 18.890 1.00 88.62 65 ASN A C 1
ATOM 485 O O . ASN A 1 65 ? -7.902 18.893 17.685 1.00 88.62 65 ASN A O 1
ATOM 489 N N . LEU A 1 66 ? -7.598 17.411 19.341 1.00 89.31 66 LEU A N 1
ATOM 490 C CA . LEU A 1 66 ? -7.550 16.220 18.499 1.00 89.31 66 LEU A CA 1
ATOM 491 C C . LEU A 1 66 ? -8.834 15.418 18.642 1.00 89.31 66 LEU A C 1
ATOM 493 O O . LEU A 1 66 ? -9.213 14.997 19.729 1.00 89.31 66 LEU A O 1
ATOM 497 N N . THR A 1 67 ? -9.465 15.128 17.513 1.00 90.62 67 THR A N 1
ATOM 498 C CA . THR A 1 67 ? -10.652 14.279 17.462 1.00 90.62 67 THR A CA 1
ATOM 499 C C . THR A 1 67 ? -10.295 12.930 16.859 1.00 90.62 67 THR A C 1
ATOM 501 O O . THR A 1 67 ? -9.701 12.872 15.778 1.00 90.62 67 THR A O 1
ATOM 504 N N . GLN A 1 68 ? -10.686 11.851 17.539 1.00 91.62 68 GLN A N 1
ATOM 505 C CA . GLN A 1 68 ? -10.654 10.507 16.972 1.00 91.62 68 GLN A CA 1
ATOM 506 C C . GLN A 1 68 ? -11.771 10.365 15.945 1.00 91.62 68 GLN A C 1
ATOM 508 O O . GLN A 1 68 ? -12.938 10.600 16.240 1.00 91.62 68 GLN A O 1
ATOM 513 N N . PHE A 1 69 ? -11.388 10.019 14.721 1.00 85.12 69 PHE A N 1
ATOM 514 C CA . PHE A 1 69 ? -12.255 10.141 13.555 1.00 85.12 69 PHE A CA 1
ATOM 515 C C . PHE A 1 69 ? -12.816 8.803 13.034 1.00 85.12 69 PHE A C 1
ATOM 517 O O . PHE A 1 69 ? -13.684 8.784 12.158 1.00 85.12 69 PHE A O 1
ATOM 524 N N . ILE A 1 70 ? -12.326 7.671 13.543 1.00 89.75 70 ILE A N 1
ATOM 525 C CA . ILE A 1 70 ? -12.935 6.351 13.319 1.00 89.75 70 ILE A CA 1
ATOM 526 C C . ILE A 1 70 ? -13.810 6.027 14.525 1.00 89.75 70 ILE A C 1
ATOM 528 O O . ILE A 1 70 ? -13.340 6.168 15.653 1.00 89.75 70 ILE A O 1
ATOM 532 N N . ASN A 1 71 ? -15.027 5.537 14.264 1.00 87.19 71 ASN A N 1
ATOM 533 C CA . ASN A 1 71 ? -16.024 5.192 15.286 1.00 87.19 71 ASN A CA 1
ATOM 534 C C . ASN A 1 71 ? -16.440 3.708 15.253 1.00 87.19 71 ASN A C 1
ATOM 536 O O . ASN A 1 71 ? -17.333 3.302 15.989 1.00 87.19 71 ASN A O 1
ATOM 540 N N . GLU A 1 72 ? -15.840 2.902 14.376 1.00 88.88 72 GLU A N 1
ATOM 541 C CA . GLU A 1 72 ? -16.127 1.472 14.226 1.00 88.88 72 GLU A CA 1
ATOM 542 C C . GLU A 1 72 ? -14.916 0.620 14.653 1.00 88.88 72 GLU A C 1
ATOM 544 O O . GLU A 1 72 ? -13.782 1.101 14.565 1.00 88.88 72 GLU A O 1
ATOM 549 N N . PRO A 1 73 ? -15.113 -0.630 15.118 1.00 90.81 73 PRO A N 1
ATOM 550 C CA . PRO A 1 73 ? -14.009 -1.468 15.568 1.00 90.81 73 PRO A CA 1
ATOM 551 C C . PRO A 1 73 ? -12.969 -1.706 14.469 1.00 90.81 73 PRO A C 1
ATOM 553 O O . PRO A 1 73 ? -13.309 -1.976 13.313 1.00 90.81 73 PRO A O 1
ATOM 556 N N . THR A 1 74 ? -11.695 -1.663 14.854 1.00 92.19 74 THR A N 1
ATOM 557 C CA . THR A 1 74 ? -10.548 -1.853 13.956 1.00 92.19 74 THR A CA 1
ATOM 558 C C . THR A 1 74 ? -9.831 -3.175 14.186 1.00 92.19 74 THR A C 1
ATOM 560 O O . THR A 1 74 ? -9.182 -3.673 13.275 1.00 92.19 74 THR A O 1
ATOM 563 N N . ARG A 1 75 ? -10.065 -3.845 15.317 1.00 90.56 75 ARG A N 1
ATOM 564 C CA . ARG A 1 75 ? -9.635 -5.225 15.558 1.00 90.56 75 ARG A CA 1
ATOM 565 C C . ARG A 1 75 ? -10.796 -6.058 16.082 1.00 90.56 75 ARG A C 1
ATOM 567 O O . ARG A 1 75 ? -11.290 -5.838 17.184 1.00 90.56 75 ARG A O 1
ATOM 574 N N . TYR A 1 76 ? -11.235 -7.038 15.299 1.00 85.56 76 TYR A N 1
ATOM 575 C CA . TYR A 1 76 ? -12.354 -7.907 15.672 1.00 85.56 76 TYR A CA 1
ATOM 576 C C . TYR A 1 76 ? -11.856 -9.155 16.394 1.00 85.56 76 TYR A C 1
ATOM 578 O O . TYR A 1 76 ? -10.879 -9.776 15.975 1.00 85.56 76 TYR A O 1
ATOM 586 N N . ASN A 1 77 ? -12.553 -9.575 17.451 1.00 79.12 77 ASN A N 1
ATOM 587 C CA . ASN A 1 77 ? -12.212 -10.814 18.136 1.00 79.12 77 ASN A CA 1
ATOM 588 C C . ASN A 1 77 ? -12.569 -12.024 17.243 1.00 79.12 77 ASN A C 1
ATOM 590 O O . ASN A 1 77 ? -13.744 -12.223 16.918 1.00 79.12 77 ASN A O 1
ATOM 594 N N . PRO A 1 78 ? -11.606 -12.901 16.892 1.00 67.50 78 PRO A N 1
ATOM 595 C CA . PRO A 1 78 ? -11.876 -14.074 16.060 1.00 67.50 78 PRO A CA 1
ATOM 596 C C . PRO A 1 78 ? -12.906 -15.038 16.667 1.00 67.50 78 PRO A C 1
ATOM 598 O O . PRO A 1 78 ? -13.598 -15.746 15.934 1.00 67.50 78 PRO A O 1
ATOM 601 N N . LYS A 1 79 ? -13.002 -15.078 18.004 1.00 67.62 79 LYS A N 1
ATOM 602 C CA . LYS A 1 79 ? -13.931 -15.938 18.752 1.00 67.62 79 LYS A CA 1
ATOM 603 C C . LYS A 1 79 ? -15.324 -15.319 18.893 1.00 67.62 79 LYS A C 1
ATOM 605 O O . LYS A 1 79 ? -16.293 -16.054 19.042 1.00 67.62 79 LYS A O 1
ATOM 610 N N . SER A 1 80 ? -15.431 -13.994 18.817 1.00 66.69 80 SER A N 1
ATOM 611 C CA . SER A 1 80 ? -16.678 -13.244 18.980 1.00 66.69 80 SER A CA 1
ATOM 612 C C . SER A 1 80 ? -16.653 -12.020 18.065 1.00 66.69 80 SER A C 1
ATOM 614 O O . SER A 1 80 ? -16.208 -10.943 18.439 1.00 66.69 80 SER A O 1
ATOM 616 N N . VAL A 1 81 ? -17.104 -12.198 16.825 1.00 58.34 81 VAL A N 1
ATOM 617 C CA . VAL A 1 81 ? -16.964 -11.186 15.757 1.00 58.34 81 VAL A CA 1
ATOM 618 C C . VAL A 1 81 ? -17.855 -9.956 15.998 1.00 58.34 81 VAL A C 1
ATOM 620 O O . VAL A 1 81 ? -17.592 -8.900 15.441 1.00 58.34 81 VAL A O 1
ATOM 623 N N . ASN A 1 82 ? -18.842 -10.059 16.892 1.00 64.56 82 ASN A N 1
ATOM 624 C CA . ASN A 1 82 ? -19.681 -8.932 17.320 1.00 64.56 82 ASN A CA 1
ATOM 625 C C . ASN A 1 82 ? -19.005 -8.081 18.410 1.00 64.56 82 ASN A C 1
ATOM 627 O O . ASN A 1 82 ? -19.537 -7.058 18.824 1.00 64.56 82 ASN A O 1
ATOM 631 N N . THR A 1 83 ? -17.838 -8.511 18.894 1.00 76.81 83 THR A N 1
ATOM 632 C CA . THR A 1 83 ? -17.012 -7.766 19.844 1.00 76.81 83 THR A CA 1
ATOM 633 C C . THR A 1 83 ? -15.692 -7.432 19.166 1.00 76.81 83 THR A C 1
ATOM 635 O O . THR A 1 83 ? -14.922 -8.323 18.799 1.00 76.81 83 THR A O 1
ATOM 638 N N . GLY A 1 84 ? -15.433 -6.148 18.975 1.00 85.81 84 GLY A N 1
ATOM 639 C CA . GLY A 1 84 ? -14.170 -5.647 18.456 1.00 85.81 84 GLY A CA 1
ATOM 640 C C . GLY A 1 84 ? -13.717 -4.455 19.279 1.00 85.81 84 GLY A C 1
ATOM 641 O O . GLY A 1 84 ? -14.527 -3.836 19.964 1.00 85.81 84 GLY A O 1
ATOM 642 N N . THR A 1 85 ? -12.429 -4.158 19.214 1.00 91.56 85 THR A N 1
ATOM 643 C CA . THR A 1 85 ? -11.836 -2.979 19.839 1.00 91.56 85 THR A CA 1
ATOM 644 C C . THR A 1 85 ? -11.440 -1.976 18.765 1.00 91.56 85 THR A C 1
ATOM 646 O O . THR A 1 85 ? -11.133 -2.347 17.625 1.00 91.56 85 THR A O 1
ATOM 649 N N . LEU A 1 86 ? -11.459 -0.693 19.113 1.00 93.69 86 LEU A N 1
ATOM 650 C CA . LEU A 1 86 ? -10.953 0.374 18.256 1.00 93.69 86 LEU A CA 1
ATOM 651 C C . LEU A 1 86 ? -9.583 0.785 18.777 1.00 93.69 86 LEU A C 1
ATOM 653 O O . LEU A 1 86 ? -9.494 1.627 19.661 1.00 93.69 86 LEU A O 1
ATOM 657 N N . ILE A 1 87 ? -8.532 0.147 18.263 1.00 93.19 87 ILE A N 1
ATOM 658 C CA . ILE A 1 87 ? -7.144 0.368 18.711 1.00 93.19 87 ILE A CA 1
ATOM 659 C C . ILE A 1 87 ? -6.252 0.976 17.628 1.00 93.19 87 ILE A C 1
ATOM 661 O O . ILE A 1 87 ? -5.299 1.688 17.945 1.00 93.19 87 ILE A O 1
ATOM 665 N N . ASP A 1 88 ? -6.600 0.760 16.358 1.00 94.12 88 ASP A N 1
ATOM 666 C CA . ASP A 1 88 ? -6.043 1.499 15.231 1.00 94.12 88 ASP A CA 1
ATOM 667 C C . ASP A 1 88 ? -6.791 2.832 15.084 1.00 94.12 88 ASP A C 1
ATOM 669 O O . ASP A 1 88 ? -7.984 2.861 14.767 1.00 94.12 88 ASP A O 1
ATOM 673 N N . ILE A 1 89 ? -6.104 3.943 15.341 1.00 92.19 89 ILE A N 1
ATOM 674 C CA . ILE A 1 89 ? -6.721 5.264 15.483 1.00 92.19 89 ILE A CA 1
ATOM 675 C C . ILE A 1 89 ? -6.382 6.208 14.324 1.00 92.19 89 ILE A C 1
ATOM 677 O O . ILE A 1 89 ? -5.382 6.032 13.626 1.00 92.19 89 ILE A O 1
ATOM 681 N N . ILE A 1 90 ? -7.217 7.238 14.144 1.00 94.31 90 ILE A N 1
ATOM 682 C CA . ILE A 1 90 ? -6.961 8.391 13.272 1.00 94.31 90 ILE A CA 1
ATOM 683 C C . ILE A 1 90 ? -7.382 9.641 14.039 1.00 94.31 90 ILE A C 1
ATOM 685 O O . ILE A 1 90 ? -8.568 9.967 14.104 1.00 94.31 90 ILE A O 1
ATOM 689 N N . LEU A 1 91 ? -6.399 10.346 14.588 1.00 91.94 91 LEU A N 1
ATOM 690 C CA . LEU A 1 91 ? -6.578 11.599 15.310 1.00 91.94 91 LEU A CA 1
ATOM 691 C C . LEU A 1 91 ? -6.290 12.781 14.388 1.00 91.94 91 LEU A C 1
ATOM 693 O O . LEU A 1 91 ? -5.284 12.795 13.679 1.00 91.94 91 LEU A O 1
ATOM 697 N N . THR A 1 92 ? -7.144 13.801 14.407 1.00 91.88 92 THR A N 1
ATOM 698 C CA . THR A 1 92 ? -6.922 15.027 13.629 1.00 91.88 92 THR A CA 1
ATOM 699 C C . THR A 1 92 ? -7.498 16.260 14.313 1.00 91.88 92 THR A C 1
ATOM 701 O O . THR A 1 92 ? -8.524 16.183 14.982 1.00 91.88 92 THR A O 1
ATOM 704 N N . ASN A 1 93 ? -6.867 17.415 14.083 1.00 90.94 93 ASN A N 1
ATOM 705 C CA . ASN A 1 93 ? -7.378 18.730 14.483 1.00 90.94 93 ASN A CA 1
ATOM 706 C C . ASN A 1 93 ? -8.298 19.380 13.427 1.00 90.94 93 ASN A C 1
ATOM 708 O O . ASN A 1 93 ? -8.656 20.552 13.527 1.00 90.94 93 ASN A O 1
ATOM 712 N N . SER A 1 94 ? -8.636 18.667 12.348 1.00 90.31 94 SER A N 1
ATOM 713 C CA . SER A 1 94 ? -9.498 19.160 11.264 1.00 90.31 94 SER A CA 1
ATOM 714 C C . SER A 1 94 ? -10.452 18.071 10.743 1.00 90.31 94 SER A C 1
ATOM 716 O O . SER A 1 94 ? -10.464 17.820 9.535 1.00 90.31 94 SER A O 1
ATOM 718 N N . PRO A 1 95 ? -11.278 17.428 11.594 1.00 90.12 95 PRO A N 1
ATOM 719 C CA . PRO A 1 95 ? -12.083 16.261 11.208 1.00 90.12 95 PRO A CA 1
ATOM 720 C C . PRO A 1 95 ? -13.016 16.519 10.014 1.00 90.12 95 PRO A C 1
ATOM 722 O O . PRO A 1 95 ? -13.165 15.660 9.150 1.00 90.12 95 PRO A O 1
ATOM 725 N N . SER A 1 96 ? -13.555 17.735 9.876 1.00 90.00 96 SER A N 1
ATOM 726 C CA . SER A 1 96 ? -14.427 18.128 8.754 1.00 90.00 96 SER A CA 1
ATOM 727 C C . SER A 1 96 ? -13.766 18.047 7.370 1.00 90.00 96 SER A C 1
ATOM 729 O O . SER A 1 96 ? -14.454 17.994 6.349 1.00 90.00 96 SER A O 1
ATOM 731 N N . LYS A 1 97 ? -12.430 18.025 7.306 1.00 89.00 97 LYS A N 1
ATOM 732 C CA . LYS A 1 97 ? -11.679 17.885 6.053 1.00 89.00 97 LYS A CA 1
ATOM 733 C C . LYS A 1 97 ? -11.434 16.435 5.663 1.00 89.00 97 LYS A C 1
ATOM 735 O O . LYS A 1 97 ? -10.835 16.226 4.613 1.00 89.00 97 LYS A O 1
ATOM 740 N N . TYR A 1 98 ? -11.837 15.453 6.461 1.00 90.81 98 TYR A N 1
ATOM 741 C CA . TYR A 1 98 ? -11.508 14.052 6.220 1.00 90.81 98 TYR A CA 1
ATOM 742 C C . TYR A 1 98 ? -12.756 13.182 6.077 1.00 90.81 98 TYR A C 1
ATOM 744 O O . TYR A 1 98 ? -13.867 13.560 6.440 1.00 90.81 98 TYR A O 1
ATOM 752 N N . THR A 1 99 ? -12.567 11.999 5.503 1.00 91.19 99 THR A N 1
ATOM 753 C CA . THR A 1 99 ? -13.534 10.895 5.499 1.00 91.19 99 THR A CA 1
ATOM 754 C C . THR A 1 99 ? -12.788 9.604 5.799 1.00 91.19 99 THR A C 1
ATOM 756 O O . THR A 1 99 ? -11.736 9.366 5.206 1.00 91.19 99 THR A O 1
ATOM 759 N N . SER A 1 100 ? -13.270 8.821 6.762 1.00 91.62 100 SER A N 1
ATOM 760 C CA . SER A 1 100 ? -12.617 7.604 7.241 1.00 91.62 100 SER A CA 1
ATOM 761 C C . SER A 1 100 ? -13.293 6.371 6.659 1.00 91.62 100 SER A C 1
ATOM 763 O O . SER A 1 100 ? -14.446 6.411 6.228 1.00 91.62 100 SER A O 1
ATOM 765 N N . ALA A 1 101 ? -12.541 5.279 6.598 1.00 88.88 101 ALA A N 1
ATOM 766 C CA . ALA A 1 101 ? -13.061 3.969 6.254 1.00 88.88 101 ALA A CA 1
ATOM 767 C C . ALA A 1 101 ? -12.236 2.888 6.947 1.00 88.88 101 ALA A C 1
ATOM 769 O O . ALA A 1 101 ? -11.001 2.959 6.953 1.00 88.88 101 ALA A O 1
ATOM 770 N N . VAL A 1 102 ? -12.918 1.871 7.466 1.00 89.44 102 VAL A N 1
ATOM 771 C CA . VAL A 1 102 ? -12.294 0.646 7.960 1.00 89.44 102 VAL A CA 1
ATOM 772 C C . VAL A 1 102 ? -12.560 -0.497 6.986 1.00 89.44 102 VAL A C 1
ATOM 774 O O . VAL A 1 102 ? -13.681 -0.747 6.541 1.00 89.44 102 VAL A O 1
ATOM 777 N N . PHE A 1 103 ? -11.495 -1.200 6.618 1.00 86.38 103 PHE A N 1
ATOM 778 C CA . PHE A 1 103 ? -11.526 -2.325 5.697 1.00 86.38 103 PHE A CA 1
ATOM 779 C C . PHE A 1 103 ? -11.082 -3.587 6.425 1.00 86.38 103 PHE A C 1
ATOM 781 O O . PHE A 1 103 ? -9.899 -3.772 6.714 1.00 86.38 103 PHE A O 1
ATOM 788 N N . ASN A 1 104 ? -12.025 -4.494 6.662 1.00 81.00 104 ASN A N 1
ATOM 789 C CA . ASN A 1 104 ? -11.711 -5.822 7.169 1.00 81.00 104 ASN A CA 1
ATOM 790 C C . ASN A 1 104 ? -11.040 -6.656 6.060 1.00 81.00 104 ASN A C 1
ATOM 792 O O . ASN A 1 104 ? -11.693 -7.171 5.143 1.00 81.00 104 ASN A O 1
ATOM 796 N N . GLN A 1 105 ? -9.711 -6.730 6.109 1.00 72.81 105 GLN A N 1
ATOM 797 C CA . GLN A 1 105 ? -8.902 -7.498 5.171 1.00 72.81 105 GLN A CA 1
ATOM 798 C C . GLN A 1 105 ? -8.392 -8.764 5.852 1.00 72.81 105 GLN A C 1
ATOM 800 O O . GLN A 1 105 ? -7.826 -8.704 6.933 1.00 72.81 105 GLN A O 1
ATOM 805 N N . ASP A 1 106 ? -8.484 -9.906 5.168 1.00 66.62 106 ASP A N 1
ATOM 806 C CA . ASP A 1 106 ? -8.073 -11.222 5.694 1.00 66.62 106 ASP A CA 1
ATOM 807 C C . ASP A 1 106 ? -6.538 -11.410 5.750 1.00 66.62 106 ASP A C 1
ATOM 809 O O . ASP A 1 106 ? -6.027 -12.528 5.655 1.00 66.62 106 ASP A O 1
ATOM 813 N N . LEU A 1 107 ? -5.793 -10.304 5.806 1.00 70.38 107 LEU A N 1
ATOM 814 C CA . LEU A 1 107 ? -4.332 -10.258 5.842 1.00 70.38 107 LEU A CA 1
ATOM 815 C C . LEU A 1 107 ? -3.788 -10.140 7.269 1.00 70.38 107 LEU A C 1
ATOM 817 O O . LEU A 1 107 ? -2.630 -10.482 7.491 1.00 70.38 107 LEU A O 1
ATOM 821 N N . SER A 1 108 ? -4.592 -9.636 8.203 1.00 80.81 108 SER A N 1
ATOM 822 C CA . SER A 1 108 ? -4.238 -9.411 9.604 1.00 80.81 108 SER A CA 1
ATOM 823 C C . SER A 1 108 ? -5.487 -9.579 10.476 1.00 80.81 108 SER A C 1
ATOM 825 O O . SER A 1 108 ? -6.605 -9.586 9.962 1.00 80.81 108 SER A O 1
ATOM 827 N N . ASP A 1 109 ? -5.310 -9.736 11.785 1.00 79.56 109 ASP A N 1
ATOM 828 C CA . ASP A 1 109 ? -6.395 -9.587 12.761 1.00 79.56 109 ASP A CA 1
ATOM 829 C C . ASP A 1 109 ? -6.792 -8.113 12.972 1.00 79.56 109 ASP A C 1
ATOM 831 O O . ASP A 1 109 ? -7.888 -7.837 13.461 1.00 79.56 109 ASP A O 1
ATOM 835 N N . HIS A 1 110 ? -5.942 -7.178 12.537 1.00 89.44 110 HIS A N 1
ATOM 836 C CA . HIS A 1 110 ? -6.256 -5.756 12.408 1.00 89.44 110 HIS A CA 1
ATOM 837 C C . HIS A 1 110 ? -6.889 -5.438 11.048 1.00 89.44 110 HIS A C 1
ATOM 839 O O . HIS A 1 110 ? -6.466 -5.929 9.996 1.00 89.44 110 HIS A O 1
ATOM 845 N N . CYS A 1 111 ? -7.875 -4.552 11.058 1.00 89.50 111 CYS A N 1
ATOM 846 C CA . CYS A 1 111 ? -8.462 -3.979 9.861 1.00 89.50 111 CYS A CA 1
ATOM 847 C C . CYS A 1 111 ? -7.538 -2.906 9.287 1.00 89.50 111 CYS A C 1
ATOM 849 O O . CYS A 1 111 ? -6.894 -2.147 10.007 1.00 89.50 111 CYS A O 1
ATOM 851 N N . LEU A 1 112 ? -7.530 -2.783 7.963 1.00 90.88 112 LEU A N 1
ATOM 852 C CA . LEU A 1 112 ? -6.889 -1.648 7.321 1.00 90.88 112 LEU A CA 1
ATOM 853 C C . LEU A 1 112 ? -7.752 -0.406 7.553 1.00 90.88 112 LEU A C 1
ATOM 855 O O . LEU A 1 112 ? -8.909 -0.369 7.139 1.00 90.88 112 LEU A O 1
ATOM 859 N N . ILE A 1 113 ? -7.171 0.628 8.146 1.00 91.94 113 ILE A N 1
ATOM 860 C CA . ILE A 1 113 ? -7.810 1.936 8.281 1.00 91.94 113 ILE A CA 1
ATOM 861 C C . ILE A 1 113 ? -7.340 2.880 7.177 1.00 91.94 113 ILE A C 1
ATOM 863 O O . ILE A 1 113 ? -6.187 2.838 6.742 1.00 91.94 113 ILE A O 1
ATOM 867 N N . ALA A 1 114 ? -8.226 3.755 6.717 1.00 91.75 114 ALA A N 1
ATOM 868 C CA . ALA A 1 114 ? -7.866 4.832 5.809 1.00 91.75 114 ALA A CA 1
ATOM 869 C C . ALA A 1 114 ? -8.608 6.117 6.164 1.00 91.75 114 ALA A C 1
ATOM 871 O O . ALA A 1 114 ? -9.764 6.088 6.580 1.00 91.75 114 ALA A O 1
ATOM 872 N N . CYS A 1 115 ? -7.964 7.252 5.904 1.00 91.38 115 CYS A N 1
ATOM 873 C CA . CYS A 1 115 ? -8.627 8.543 5.819 1.00 91.38 115 CYS A CA 1
ATOM 874 C C . CYS A 1 115 ? -8.318 9.206 4.477 1.00 91.38 115 CYS A C 1
ATOM 876 O O . CYS A 1 115 ? -7.188 9.178 3.985 1.00 91.38 115 CYS A O 1
ATOM 878 N N . ILE A 1 116 ? -9.327 9.836 3.892 1.00 89.56 116 ILE A N 1
ATOM 879 C CA . ILE A 1 116 ? -9.222 10.607 2.661 1.00 89.56 116 ILE A CA 1
ATOM 880 C C . ILE A 1 116 ? -9.413 12.068 3.027 1.00 89.56 116 ILE A C 1
ATOM 882 O O . ILE A 1 116 ? -10.435 12.438 3.596 1.00 89.56 116 ILE A O 1
ATOM 886 N N . ARG A 1 117 ? -8.432 12.903 2.688 1.00 88.12 117 ARG A N 1
ATOM 887 C CA . ARG A 1 117 ? -8.547 14.351 2.831 1.00 88.12 117 ARG A CA 1
ATOM 888 C C . ARG A 1 117 ? -9.386 14.924 1.689 1.00 88.12 117 ARG A C 1
ATOM 890 O O . ARG A 1 117 ? -8.981 14.872 0.528 1.00 88.12 117 ARG A O 1
ATOM 897 N N . ASN A 1 118 ? -10.510 15.532 2.026 1.00 84.75 118 ASN A N 1
ATOM 898 C CA . ASN A 1 118 ? -11.401 16.235 1.118 1.00 84.75 118 ASN A CA 1
ATOM 899 C C . ASN A 1 118 ? -10.713 17.497 0.572 1.00 84.75 118 ASN A C 1
ATOM 901 O O . ASN A 1 118 ? -10.252 18.367 1.313 1.00 84.75 118 ASN A O 1
ATOM 905 N N . GLY A 1 119 ? -10.609 17.603 -0.752 1.00 76.19 119 GLY A N 1
ATOM 906 C CA . GLY A 1 119 ? -10.001 18.756 -1.413 1.00 76.19 119 GLY A CA 1
ATOM 907 C C . GLY A 1 119 ? -9.538 18.458 -2.834 1.00 76.19 119 GLY A C 1
ATOM 908 O O . GLY A 1 119 ? -9.528 17.314 -3.282 1.00 76.19 119 GLY A O 1
ATOM 909 N N . SER A 1 120 ? -9.131 19.501 -3.562 1.00 62.69 120 SER A N 1
ATOM 910 C CA . SER A 1 120 ? -8.524 19.323 -4.880 1.00 62.69 120 SER A CA 1
ATOM 911 C C . SER A 1 120 ? -7.033 19.053 -4.704 1.00 62.69 120 SER A C 1
ATOM 913 O O . SER A 1 120 ? -6.240 19.968 -4.488 1.00 62.69 120 SER A O 1
ATOM 915 N N . ALA A 1 121 ? -6.645 17.781 -4.768 1.00 63.19 121 ALA A N 1
ATOM 916 C CA . ALA A 1 121 ? -5.244 17.423 -4.932 1.00 63.19 121 ALA A CA 1
ATOM 917 C C . ALA A 1 121 ? -4.804 17.793 -6.355 1.00 63.19 121 ALA A C 1
ATOM 919 O O . ALA A 1 121 ? -5.515 17.494 -7.323 1.00 63.19 121 ALA A O 1
ATOM 920 N N . SER A 1 122 ? -3.621 18.397 -6.508 1.00 63.53 122 SER A N 1
ATOM 921 C CA . SER A 1 122 ? -2.984 18.414 -7.822 1.00 63.53 122 SER A CA 1
ATOM 922 C C . SER A 1 122 ? -2.776 16.955 -8.221 1.00 63.53 122 SER A C 1
ATOM 924 O O . SER A 1 122 ? -2.115 16.179 -7.524 1.00 63.53 122 SER A O 1
ATOM 926 N N . LYS A 1 123 ? -3.433 16.522 -9.302 1.00 60.38 123 LYS A N 1
ATOM 927 C CA . LYS A 1 123 ? -3.244 15.160 -9.799 1.00 60.38 123 LYS A CA 1
ATOM 928 C C . LYS A 1 123 ? -1.762 15.036 -10.122 1.00 60.38 123 LYS A C 1
ATOM 930 O O . LYS A 1 123 ? -1.275 15.748 -10.999 1.00 60.38 123 LYS A O 1
ATOM 935 N N . ARG A 1 124 ? -1.046 14.154 -9.414 1.00 62.91 124 ARG A N 1
ATOM 936 C CA . ARG A 1 124 ? 0.325 13.814 -9.801 1.00 62.91 124 ARG A CA 1
ATOM 937 C C . ARG A 1 124 ? 0.263 13.408 -11.276 1.00 62.91 124 ARG A C 1
ATOM 939 O O . ARG A 1 124 ? -0.565 12.546 -11.607 1.00 62.91 124 ARG A O 1
ATOM 946 N N . PRO A 1 125 ? 1.042 14.045 -12.168 1.00 65.94 125 PRO A N 1
ATOM 947 C CA . PRO A 1 125 ? 1.027 13.657 -13.564 1.00 65.94 125 PRO A CA 1
ATOM 948 C C . PRO A 1 125 ? 1.344 12.158 -13.635 1.00 65.94 125 PRO A C 1
ATOM 950 O O . PRO A 1 125 ? 2.146 11.660 -12.836 1.00 65.94 125 PRO A O 1
ATOM 953 N N . PRO A 1 126 ? 0.680 11.401 -14.523 1.00 70.88 126 PRO A N 1
ATOM 954 C CA . PRO A 1 126 ? 0.963 9.982 -14.653 1.00 70.88 126 PRO A CA 1
ATOM 955 C C . PRO A 1 126 ? 2.459 9.782 -14.907 1.00 70.88 126 PRO A C 1
ATOM 957 O O . PRO A 1 126 ? 3.061 10.555 -15.650 1.00 70.88 126 PRO A O 1
ATOM 960 N N . LEU A 1 127 ? 3.050 8.733 -14.329 1.00 74.44 127 LEU A N 1
ATOM 961 C CA . LEU A 1 127 ? 4.434 8.378 -14.632 1.00 74.44 127 LEU A CA 1
ATOM 962 C C . LEU A 1 127 ? 4.514 7.937 -16.099 1.00 74.44 127 LEU A C 1
ATOM 964 O O . LEU A 1 127 ? 4.193 6.795 -16.448 1.00 74.44 127 LEU A O 1
ATOM 968 N N . ILE A 1 128 ? 4.894 8.871 -16.966 1.00 79.81 128 ILE A N 1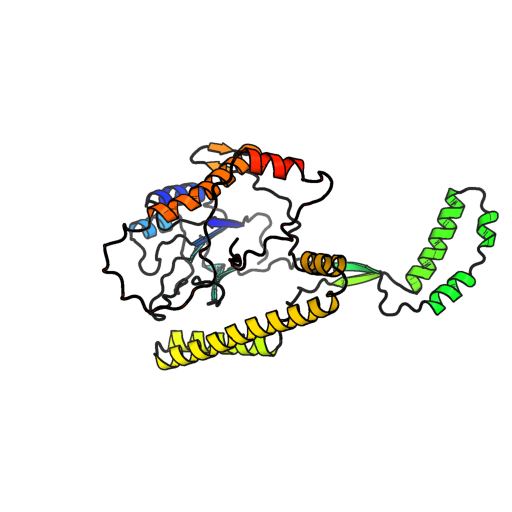
ATOM 969 C CA . ILE A 1 128 ? 5.141 8.630 -18.382 1.00 79.81 128 ILE A CA 1
ATOM 970 C C . ILE A 1 128 ? 6.608 8.242 -18.516 1.00 79.81 128 ILE A C 1
ATOM 972 O O . ILE A 1 128 ? 7.498 9.020 -18.192 1.00 79.81 128 ILE A O 1
ATOM 976 N N . THR A 1 129 ? 6.862 7.040 -19.019 1.00 79.88 129 THR A N 1
ATOM 977 C CA . THR A 1 129 ? 8.206 6.614 -19.405 1.00 79.88 129 THR A CA 1
ATOM 978 C C . THR A 1 129 ? 8.288 6.595 -20.921 1.00 79.88 129 THR A C 1
ATOM 980 O O . THR A 1 129 ? 7.413 6.042 -21.589 1.00 79.88 129 THR A O 1
ATOM 983 N N . VAL A 1 130 ? 9.343 7.182 -21.476 1.00 88.12 130 VAL A N 1
ATOM 984 C CA . VAL A 1 130 ? 9.641 7.080 -22.904 1.00 88.12 130 VAL A CA 1
ATOM 985 C C . VAL A 1 130 ? 10.436 5.799 -23.122 1.00 88.12 130 VAL A C 1
ATOM 987 O O . VAL A 1 130 ? 11.476 5.598 -22.500 1.00 88.12 130 VAL A O 1
ATOM 990 N N . LYS A 1 131 ? 9.924 4.895 -23.959 1.00 87.56 131 LYS A N 1
ATOM 991 C CA . LYS A 1 131 ? 10.606 3.640 -24.302 1.00 87.56 131 LYS A CA 1
ATOM 992 C C . LYS A 1 131 ? 10.574 3.424 -25.802 1.00 87.56 131 LYS A C 1
ATOM 994 O O . LYS A 1 131 ? 9.622 3.830 -26.468 1.00 87.56 131 LYS A O 1
ATOM 999 N N . ARG A 1 132 ? 11.599 2.757 -26.325 1.00 92.31 132 ARG A N 1
ATOM 1000 C CA . ARG A 1 132 ? 11.619 2.326 -27.720 1.00 92.31 132 ARG A CA 1
ATOM 1001 C C . ARG A 1 132 ? 10.607 1.194 -27.911 1.00 92.31 132 ARG A C 1
ATOM 1003 O O . ARG A 1 132 ? 10.620 0.217 -27.164 1.00 92.31 132 ARG A O 1
ATOM 1010 N N . SER A 1 133 ? 9.684 1.351 -28.855 1.00 90.62 133 SER A N 1
ATOM 1011 C CA . SER A 1 133 ? 8.617 0.379 -29.103 1.00 90.62 133 SER A CA 1
ATOM 1012 C C . SER A 1 133 ? 9.025 -0.605 -30.193 1.00 90.62 133 SER A C 1
ATOM 1014 O O . SER A 1 133 ? 9.025 -0.237 -31.361 1.00 90.62 133 SER A O 1
ATOM 1016 N N . LEU A 1 134 ? 9.234 -1.872 -29.828 1.00 91.31 134 LEU A N 1
ATOM 1017 C CA . LEU A 1 134 ? 9.494 -2.962 -30.783 1.00 91.31 134 LEU A CA 1
ATOM 1018 C C . LEU A 1 134 ? 8.226 -3.699 -31.249 1.00 91.31 134 LEU A C 1
ATOM 1020 O O . LEU A 1 134 ? 8.311 -4.668 -31.988 1.00 91.31 134 LEU A O 1
ATOM 1024 N N . LYS A 1 135 ? 7.034 -3.247 -30.834 1.00 87.38 135 LYS A N 1
ATOM 1025 C CA . LYS A 1 135 ? 5.758 -3.943 -31.097 1.00 87.38 135 LYS A CA 1
ATOM 1026 C C . LYS A 1 135 ? 5.491 -4.232 -32.585 1.00 87.38 135 LYS A C 1
ATOM 1028 O O . LYS A 1 135 ? 4.842 -5.222 -32.893 1.00 87.38 135 LYS A O 1
ATOM 1033 N N . HIS A 1 136 ? 5.947 -3.351 -33.472 1.00 89.19 136 HIS A N 1
ATOM 1034 C CA . HIS A 1 136 ? 5.783 -3.468 -34.926 1.00 89.19 136 HIS A CA 1
ATOM 1035 C C . HIS A 1 136 ? 7.137 -3.436 -35.644 1.00 89.19 136 HIS A C 1
ATOM 1037 O O . HIS A 1 136 ? 7.211 -3.031 -36.797 1.00 89.19 136 HIS A O 1
ATOM 1043 N N . PHE A 1 137 ? 8.213 -3.792 -34.938 1.00 94.88 137 PHE A N 1
ATOM 1044 C CA . PHE A 1 137 ? 9.538 -3.840 -35.536 1.00 94.88 137 PHE A CA 1
ATOM 1045 C C . PHE A 1 137 ? 9.604 -5.014 -36.516 1.00 94.88 137 PHE A C 1
ATOM 1047 O O . PHE A 1 137 ? 9.378 -6.158 -36.121 1.00 94.88 137 PHE A O 1
ATOM 1054 N N . CYS A 1 138 ? 9.892 -4.716 -37.780 1.00 95.44 138 CYS A N 1
ATOM 1055 C CA . CYS A 1 138 ? 10.141 -5.705 -38.819 1.00 95.44 138 CYS A CA 1
ATOM 1056 C C . CYS A 1 138 ? 11.636 -5.695 -39.132 1.00 95.44 138 CYS A C 1
ATOM 1058 O O . CYS A 1 138 ? 12.152 -4.716 -39.671 1.00 95.44 138 CYS A O 1
ATOM 1060 N N . GLU A 1 139 ? 12.325 -6.774 -38.773 1.00 95.75 139 GLU A N 1
ATOM 1061 C CA . GLU A 1 139 ? 13.774 -6.885 -38.933 1.00 95.75 139 GLU A CA 1
ATOM 1062 C C . GLU A 1 139 ? 14.190 -6.773 -40.403 1.00 95.75 139 GLU A C 1
ATOM 1064 O O . GLU A 1 139 ? 15.087 -6.003 -40.730 1.00 95.75 139 GLU A O 1
ATOM 1069 N N . GLN A 1 140 ? 13.483 -7.454 -41.307 1.00 96.81 140 GLN A N 1
ATOM 1070 C CA . GLN A 1 140 ? 13.779 -7.422 -42.738 1.00 96.81 140 GLN A CA 1
ATOM 1071 C C . GLN A 1 140 ? 13.648 -6.008 -43.314 1.00 96.81 140 GLN A C 1
ATOM 1073 O O . GLN A 1 140 ? 14.536 -5.553 -44.027 1.00 96.81 140 GLN A O 1
ATOM 1078 N N . ALA A 1 141 ? 12.579 -5.282 -42.972 1.00 95.94 141 ALA A N 1
ATOM 1079 C CA . ALA A 1 141 ? 12.385 -3.914 -43.453 1.00 95.94 141 ALA A CA 1
ATOM 1080 C C . ALA A 1 141 ? 13.451 -2.949 -42.900 1.00 95.94 141 ALA A C 1
ATOM 1082 O O . ALA A 1 141 ? 13.875 -2.028 -43.594 1.00 95.94 141 ALA A O 1
ATOM 1083 N N . PHE A 1 142 ? 13.907 -3.173 -41.665 1.00 97.25 142 PHE A N 1
ATOM 1084 C CA . PHE A 1 142 ? 15.002 -2.414 -41.065 1.00 97.25 142 PHE A CA 1
ATOM 1085 C C . PHE A 1 142 ? 16.340 -2.673 -41.770 1.00 97.25 142 PHE A C 1
ATOM 1087 O O . PHE A 1 142 ? 17.064 -1.727 -42.073 1.00 97.25 142 PHE A O 1
ATOM 1094 N N . LEU A 1 143 ? 16.649 -3.939 -42.069 1.00 97.00 143 LEU A N 1
ATOM 1095 C CA . LEU A 1 143 ? 17.868 -4.321 -42.783 1.00 97.00 143 LEU A CA 1
ATOM 1096 C C . LEU A 1 143 ? 17.884 -3.800 -44.224 1.00 97.00 143 LEU A C 1
ATOM 1098 O O . LEU A 1 143 ? 18.925 -3.336 -44.678 1.00 97.00 143 LEU A O 1
ATOM 1102 N N . ILE A 1 144 ? 16.742 -3.822 -44.921 1.00 97.62 144 ILE A N 1
ATOM 1103 C CA . ILE A 1 144 ? 16.614 -3.264 -46.277 1.00 97.62 144 ILE A CA 1
ATOM 1104 C C . ILE A 1 144 ? 16.938 -1.766 -46.279 1.00 97.62 144 ILE A C 1
ATOM 1106 O O . ILE A 1 144 ? 17.740 -1.315 -47.093 1.00 97.62 144 ILE A O 1
ATOM 1110 N N . ASP A 1 145 ? 16.374 -0.999 -45.345 1.00 96.69 145 ASP A N 1
ATOM 1111 C CA . ASP A 1 145 ? 16.664 0.434 -45.250 1.00 96.69 145 ASP A CA 1
ATOM 1112 C C . ASP A 1 145 ? 18.129 0.719 -44.912 1.00 96.69 145 ASP A C 1
ATOM 1114 O O . ASP A 1 145 ? 18.700 1.670 -45.438 1.00 96.69 145 ASP A O 1
ATOM 1118 N N . LEU A 1 146 ? 18.741 -0.090 -44.040 1.00 96.12 146 LEU A N 1
ATOM 1119 C CA . LEU A 1 146 ? 20.164 0.033 -43.720 1.00 96.12 146 LEU A CA 1
ATOM 1120 C C . LEU A 1 146 ? 21.049 -0.277 -44.929 1.00 96.12 146 LEU A C 1
ATOM 1122 O O . LEU A 1 146 ? 22.042 0.416 -45.143 1.00 96.12 146 LEU A O 1
ATOM 1126 N N . ALA A 1 147 ? 20.699 -1.297 -45.713 1.00 95.75 147 ALA A N 1
ATOM 1127 C CA . ALA A 1 147 ? 21.423 -1.663 -46.926 1.00 95.75 147 ALA A CA 1
ATOM 1128 C C . ALA A 1 147 ? 21.285 -0.601 -48.030 1.00 95.75 147 ALA A C 1
ATOM 1130 O O . ALA A 1 147 ? 22.185 -0.454 -48.850 1.00 95.75 147 ALA A O 1
ATOM 1131 N N . GLY A 1 148 ? 20.187 0.162 -48.036 1.00 94.38 148 GLY A N 1
ATOM 1132 C CA . GLY A 1 148 ? 19.961 1.261 -48.977 1.00 94.38 148 GLY A CA 1
ATOM 1133 C C . GLY A 1 148 ? 20.801 2.519 -48.720 1.00 94.38 148 GLY A C 1
ATOM 1134 O O . GLY A 1 148 ? 20.799 3.430 -49.546 1.00 94.38 148 GLY A O 1
ATOM 1135 N N . VAL A 1 149 ? 21.519 2.604 -47.596 1.00 95.06 149 VAL A N 1
ATOM 1136 C CA . VAL A 1 149 ? 22.397 3.741 -47.285 1.00 95.06 149 VAL A CA 1
ATOM 1137 C C . VAL A 1 149 ? 23.746 3.575 -47.984 1.00 95.06 149 VAL A C 1
ATOM 1139 O O . VAL A 1 149 ? 24.396 2.537 -47.886 1.00 95.06 149 VAL A O 1
ATOM 1142 N N . SER A 1 150 ? 24.218 4.638 -48.637 1.00 93.19 150 SER A N 1
ATOM 1143 C CA . SER A 1 150 ? 25.564 4.695 -49.222 1.00 93.19 150 SER A CA 1
ATOM 1144 C C . SER A 1 150 ? 26.630 4.923 -48.144 1.00 93.19 150 SER A C 1
ATOM 1146 O O . SER A 1 150 ? 27.113 6.037 -47.956 1.00 93.19 150 SER A O 1
ATOM 1148 N N . TRP A 1 151 ? 26.994 3.866 -47.417 1.00 93.44 151 TRP A N 1
ATOM 1149 C CA . TRP A 1 151 ? 27.953 3.942 -46.307 1.00 93.44 151 TRP A CA 1
ATOM 1150 C C . TRP A 1 151 ? 29.361 4.380 -46.719 1.00 93.44 151 TRP A C 1
ATOM 1152 O O . TRP A 1 151 ? 30.057 4.970 -45.902 1.00 93.44 151 TRP A O 1
ATOM 1162 N N . ASN A 1 152 ? 29.734 4.196 -47.988 1.00 93.12 152 ASN A N 1
ATOM 1163 C CA . ASN A 1 152 ? 31.025 4.621 -48.548 1.00 93.12 152 ASN A CA 1
ATOM 1164 C C . ASN A 1 152 ? 31.286 6.133 -48.396 1.00 93.12 152 ASN A C 1
ATOM 1166 O O . ASN A 1 152 ? 32.424 6.576 -48.486 1.00 93.12 152 ASN A O 1
ATOM 1170 N N . VAL A 1 153 ? 30.244 6.942 -48.156 1.00 91.38 153 VAL A N 1
ATOM 1171 C CA . VAL A 1 153 ? 30.390 8.376 -47.857 1.00 91.38 153 VAL A CA 1
ATOM 1172 C C . VAL A 1 153 ? 31.190 8.607 -46.570 1.00 91.38 153 VAL A C 1
ATOM 1174 O O . VAL A 1 153 ? 31.841 9.638 -46.452 1.00 91.38 153 VAL A O 1
ATOM 1177 N N . ILE A 1 154 ? 31.189 7.654 -45.631 1.00 93.75 154 ILE A N 1
ATOM 1178 C CA . ILE A 1 154 ? 31.943 7.744 -44.373 1.00 93.75 154 ILE A CA 1
ATOM 1179 C C . ILE A 1 154 ? 33.445 7.886 -44.627 1.00 93.75 154 ILE A C 1
ATOM 1181 O O . ILE A 1 154 ? 34.087 8.702 -43.971 1.00 93.75 154 ILE A O 1
ATOM 1185 N N . ASP A 1 155 ? 33.983 7.159 -45.608 1.00 92.62 155 ASP A N 1
ATOM 1186 C CA . ASP A 1 155 ? 35.416 7.163 -45.928 1.00 92.62 155 ASP A CA 1
ATOM 1187 C C . ASP A 1 155 ? 35.890 8.508 -46.503 1.00 92.62 155 ASP A C 1
ATOM 1189 O O . ASP A 1 155 ? 37.085 8.791 -46.550 1.00 92.62 155 ASP A O 1
ATOM 1193 N N . LEU A 1 156 ? 34.948 9.350 -46.939 1.00 94.00 156 LEU A N 1
ATOM 1194 C CA . LEU A 1 156 ? 35.203 10.678 -47.494 1.00 94.00 156 LEU A CA 1
ATOM 1195 C C . LEU A 1 156 ? 35.131 11.787 -46.432 1.00 94.00 156 LEU A C 1
ATOM 1197 O O . LEU A 1 156 ? 35.391 12.949 -46.749 1.00 94.00 156 LEU A O 1
ATOM 1201 N N . ILE A 1 157 ? 34.748 11.465 -45.191 1.00 94.56 157 ILE A N 1
ATOM 1202 C CA . ILE A 1 157 ? 34.580 12.453 -44.123 1.00 94.56 157 ILE A CA 1
ATOM 1203 C C . ILE A 1 157 ? 35.937 12.713 -43.436 1.00 94.56 157 ILE A C 1
ATOM 1205 O O . ILE A 1 157 ? 36.549 11.770 -42.937 1.00 94.56 157 ILE A O 1
ATOM 1209 N N . PRO A 1 158 ? 36.419 13.973 -43.363 1.00 93.62 158 PRO A N 1
ATOM 1210 C CA . PRO A 1 158 ? 37.791 14.272 -42.928 1.00 93.62 158 PRO A CA 1
ATOM 1211 C C . PRO A 1 158 ? 38.118 13.961 -41.464 1.00 93.62 158 PRO A C 1
ATOM 1213 O O . PRO A 1 158 ? 39.289 13.792 -41.127 1.00 93.62 158 PRO A O 1
ATOM 1216 N N . THR A 1 159 ? 37.117 13.943 -40.582 1.00 96.25 159 THR A N 1
ATOM 1217 C CA . THR A 1 159 ? 37.315 13.735 -39.142 1.00 96.25 159 THR A CA 1
ATOM 1218 C C . THR A 1 159 ? 36.538 12.518 -38.654 1.00 96.25 159 THR A C 1
ATOM 1220 O O . THR A 1 159 ? 35.446 12.206 -39.140 1.00 96.25 159 THR A O 1
ATOM 1223 N N . VAL A 1 160 ? 37.094 11.827 -37.658 1.00 95.44 160 VAL A N 1
ATOM 1224 C CA . VAL A 1 160 ? 36.452 10.660 -37.035 1.00 95.44 160 VAL A CA 1
ATOM 1225 C C . VAL A 1 160 ? 35.155 11.072 -36.337 1.00 95.44 160 VAL A C 1
ATOM 1227 O O . VAL A 1 160 ? 34.161 10.345 -36.374 1.00 95.44 160 VAL A O 1
ATOM 1230 N N . GLU A 1 161 ? 35.144 12.255 -35.729 1.00 96.00 161 GLU A N 1
ATOM 1231 C CA . GLU A 1 161 ? 33.988 12.840 -35.064 1.00 96.00 161 GLU A CA 1
ATOM 1232 C C . GLU A 1 161 ? 32.828 13.058 -36.039 1.00 96.00 161 GLU A C 1
ATOM 1234 O O . GLU A 1 161 ? 31.708 12.618 -35.763 1.00 96.00 161 GLU A O 1
ATOM 1239 N N . ASP A 1 162 ? 33.086 13.674 -37.193 1.00 94.62 162 ASP A N 1
ATOM 1240 C CA . ASP A 1 162 ? 32.055 13.934 -38.200 1.00 94.62 162 ASP A CA 1
ATOM 1241 C C . ASP A 1 162 ? 31.563 12.630 -38.842 1.00 94.62 162 ASP A C 1
ATOM 1243 O O . ASP A 1 162 ? 30.360 12.453 -39.055 1.00 94.62 162 ASP A O 1
ATOM 1247 N N . ALA A 1 163 ? 32.467 11.672 -39.073 1.00 95.75 163 ALA A N 1
ATOM 1248 C CA . ALA A 1 163 ? 32.133 10.344 -39.579 1.00 95.75 163 ALA A CA 1
ATOM 1249 C C . ALA A 1 163 ? 31.197 9.590 -38.617 1.00 95.75 163 ALA A C 1
ATOM 1251 O O . ALA A 1 163 ? 30.172 9.026 -39.021 1.00 95.75 163 ALA A O 1
ATOM 1252 N N . TRP A 1 164 ? 31.500 9.638 -37.318 1.00 95.88 164 TRP A N 1
ATOM 1253 C CA . TRP A 1 164 ? 30.654 9.072 -36.272 1.00 95.88 164 TRP A CA 1
ATOM 1254 C C . TRP A 1 164 ? 29.294 9.771 -36.185 1.00 95.88 164 TRP A C 1
ATOM 1256 O O . TRP A 1 164 ? 28.265 9.100 -36.060 1.00 95.88 164 TRP A O 1
ATOM 1266 N N . LEU A 1 165 ? 29.259 11.105 -36.256 1.00 96.12 165 LEU A N 1
ATOM 1267 C CA . LEU A 1 165 ? 28.014 11.872 -36.226 1.00 96.12 165 LEU A CA 1
ATOM 1268 C C . LEU A 1 165 ? 27.122 11.538 -37.422 1.00 96.12 165 LEU A C 1
ATOM 1270 O O . LEU A 1 165 ? 25.922 11.311 -37.233 1.00 96.12 165 LEU A O 1
ATOM 1274 N N . PHE A 1 166 ? 27.702 11.429 -38.619 1.00 95.50 166 PHE A N 1
ATOM 1275 C CA . PHE A 1 166 ? 26.997 10.985 -39.813 1.00 95.50 166 PHE A CA 1
ATOM 1276 C C . PHE A 1 166 ? 26.396 9.592 -39.604 1.00 95.50 166 PHE A C 1
ATOM 1278 O O . PHE A 1 166 ? 25.170 9.452 -39.657 1.00 95.50 166 PHE A O 1
ATOM 1285 N N . PHE A 1 167 ? 27.217 8.592 -39.260 1.00 97.31 167 PHE A N 1
ATOM 1286 C CA . PHE A 1 167 ? 26.750 7.223 -39.021 1.00 97.31 167 PHE A CA 1
ATOM 1287 C C . PHE A 1 167 ? 25.614 7.188 -37.996 1.00 97.31 167 PHE A C 1
ATOM 1289 O O . PHE A 1 167 ? 24.534 6.649 -38.251 1.00 97.31 167 PHE A O 1
ATOM 1296 N N . LYS A 1 168 ? 25.839 7.816 -36.838 1.00 96.62 168 LYS A N 1
ATOM 1297 C CA . LYS A 1 168 ? 24.883 7.861 -35.735 1.00 96.62 168 LYS A CA 1
ATOM 1298 C C . LYS A 1 168 ? 23.572 8.511 -36.168 1.00 96.62 168 LYS A C 1
ATOM 1300 O O . LYS A 1 168 ? 22.510 8.010 -35.800 1.00 96.62 168 LYS A O 1
ATOM 1305 N N . SER A 1 169 ? 23.622 9.601 -36.932 1.00 96.50 169 SER A N 1
ATOM 1306 C CA . SER A 1 169 ? 22.425 10.305 -37.398 1.00 96.50 169 SER A CA 1
ATOM 1307 C C . SER A 1 169 ? 21.590 9.450 -38.355 1.00 96.50 169 SER A C 1
ATOM 1309 O O . SER A 1 169 ? 20.382 9.300 -38.144 1.00 96.50 169 SER A O 1
ATOM 1311 N N . VAL A 1 170 ? 22.225 8.813 -39.343 1.00 96.75 170 VAL A N 1
ATOM 1312 C CA . VAL A 1 170 ? 21.549 7.977 -40.342 1.00 96.75 170 VAL A CA 1
ATOM 1313 C C . VAL A 1 170 ? 20.983 6.720 -39.686 1.00 96.75 170 VAL A C 1
ATOM 1315 O O . VAL A 1 170 ? 19.791 6.428 -39.816 1.00 96.75 170 VAL A O 1
ATOM 1318 N N . PHE A 1 171 ? 21.794 6.030 -38.882 1.00 97.50 171 PHE A N 1
ATOM 1319 C CA . PHE A 1 171 ? 21.371 4.838 -38.155 1.00 97.50 171 PHE A CA 1
ATOM 1320 C C . PHE A 1 171 ? 20.196 5.127 -37.217 1.00 97.50 171 PHE A C 1
ATOM 1322 O O . PHE A 1 171 ? 19.194 4.410 -37.231 1.00 97.50 171 PHE A O 1
ATOM 1329 N N . LEU A 1 172 ? 20.274 6.194 -36.409 1.00 96.62 172 LEU A N 1
ATOM 1330 C CA . LEU A 1 172 ? 19.187 6.550 -35.496 1.00 96.62 172 LEU A CA 1
ATOM 1331 C C . LEU A 1 172 ? 17.928 6.987 -36.242 1.00 96.62 172 LEU A C 1
ATOM 1333 O O . LEU A 1 172 ? 16.836 6.710 -35.752 1.00 96.62 172 LEU A O 1
ATOM 1337 N N . THR A 1 173 ? 18.050 7.621 -37.408 1.00 96.75 173 THR A N 1
ATOM 1338 C CA . THR A 1 173 ? 16.899 7.985 -38.249 1.00 96.75 173 THR A CA 1
ATOM 1339 C C . THR A 1 173 ? 16.142 6.738 -38.695 1.00 96.75 173 THR A C 1
ATOM 1341 O O . THR A 1 173 ? 14.937 6.627 -38.453 1.00 96.75 173 THR A O 1
ATOM 1344 N N . ILE A 1 174 ? 16.855 5.751 -39.239 1.00 96.81 174 ILE A N 1
ATOM 1345 C CA . ILE A 1 174 ? 16.269 4.474 -39.664 1.00 96.81 174 ILE A CA 1
ATOM 1346 C C . ILE A 1 174 ? 15.708 3.718 -38.452 1.00 96.81 174 ILE A C 1
ATOM 1348 O O . ILE A 1 174 ? 14.554 3.286 -38.449 1.00 96.81 174 ILE A O 1
ATOM 1352 N N . LEU A 1 175 ? 16.468 3.627 -37.359 1.00 96.25 175 LEU A N 1
ATOM 1353 C CA . LEU A 1 175 ? 16.022 2.954 -36.141 1.00 96.25 175 LEU A CA 1
ATOM 1354 C C . LEU A 1 175 ? 14.777 3.619 -35.532 1.00 96.25 175 LEU A C 1
ATOM 1356 O O . LEU A 1 175 ? 13.896 2.932 -35.020 1.00 96.25 175 LEU A O 1
ATOM 1360 N N . ASN A 1 176 ? 14.669 4.948 -35.574 1.00 95.81 176 ASN A N 1
ATOM 1361 C CA . ASN A 1 176 ? 13.495 5.672 -35.085 1.00 95.81 176 ASN A CA 1
ATOM 1362 C C . ASN A 1 176 ? 12.271 5.480 -35.989 1.00 95.81 176 ASN A C 1
ATOM 1364 O O . ASN A 1 176 ? 11.156 5.505 -35.470 1.00 95.81 176 ASN A O 1
ATOM 1368 N N . ARG A 1 177 ? 12.459 5.234 -37.291 1.00 94.69 177 ARG A N 1
ATOM 1369 C CA . ARG A 1 177 ? 11.380 4.870 -38.222 1.00 94.69 177 ARG A CA 1
ATOM 1370 C C . ARG A 1 177 ? 10.787 3.500 -37.886 1.00 94.69 177 ARG A C 1
ATOM 1372 O O . ARG A 1 177 ? 9.572 3.373 -37.756 1.00 94.69 177 ARG A O 1
ATOM 1379 N N . HIS A 1 178 ? 11.641 2.498 -37.680 1.00 95.75 178 HIS A N 1
ATOM 1380 C CA . HIS A 1 178 ? 11.220 1.104 -37.445 1.00 95.75 178 HIS A CA 1
ATOM 1381 C C . HIS A 1 178 ? 10.865 0.786 -35.996 1.00 95.75 178 HIS A C 1
ATOM 1383 O O . HIS A 1 178 ? 10.020 -0.063 -35.712 1.00 95.75 178 HIS A O 1
ATOM 1389 N N . ALA A 1 179 ? 11.505 1.468 -35.056 1.00 95.50 179 ALA A N 1
ATOM 1390 C CA . ALA A 1 179 ? 11.320 1.273 -33.630 1.00 95.50 179 ALA A CA 1
ATOM 1391 C C . ALA A 1 179 ? 11.207 2.635 -32.934 1.00 95.50 179 ALA A C 1
ATOM 1393 O O . ALA A 1 179 ? 12.108 3.015 -32.191 1.00 95.50 179 ALA A O 1
ATOM 1394 N N . PRO A 1 180 ? 10.131 3.410 -33.144 1.00 95.06 180 PRO A N 1
ATOM 1395 C CA . PRO A 1 180 ? 10.015 4.754 -32.588 1.00 95.06 180 PRO A CA 1
ATOM 1396 C C . PRO A 1 180 ? 9.964 4.756 -31.058 1.00 95.06 180 PRO A C 1
ATOM 1398 O O . PRO A 1 180 ? 9.461 3.825 -30.412 1.00 95.06 180 PRO A O 1
ATOM 1401 N N . PHE A 1 181 ? 10.430 5.854 -30.463 1.00 92.94 181 PHE A N 1
ATOM 1402 C CA . PHE A 1 181 ? 10.167 6.143 -29.059 1.00 92.94 181 PHE A CA 1
ATOM 1403 C C . PHE A 1 181 ? 8.682 6.438 -28.857 1.00 92.94 181 PHE A C 1
ATOM 1405 O O . PHE A 1 181 ? 8.101 7.289 -29.527 1.00 92.94 181 PHE A O 1
ATOM 1412 N N . LYS A 1 182 ? 8.059 5.745 -27.903 1.00 89.75 182 LYS A N 1
ATOM 1413 C CA . LYS A 1 182 ? 6.666 5.972 -27.519 1.00 89.75 182 LYS A CA 1
ATOM 1414 C C . LYS A 1 182 ? 6.584 6.380 -26.057 1.00 89.75 182 LYS A C 1
ATOM 1416 O O . LYS A 1 182 ? 7.274 5.832 -25.194 1.00 89.75 182 LYS A O 1
ATOM 1421 N N . LYS A 1 183 ? 5.707 7.349 -25.783 1.00 87.69 183 LYS A N 1
ATOM 1422 C CA . LYS A 1 183 ? 5.301 7.711 -24.424 1.00 87.69 183 LYS A CA 1
ATOM 1423 C C . LYS A 1 183 ? 4.398 6.602 -23.894 1.00 87.69 183 LYS A C 1
ATOM 1425 O O . LYS A 1 183 ? 3.282 6.418 -24.372 1.00 87.69 183 LYS A O 1
ATOM 1430 N N . CYS A 1 184 ? 4.882 5.867 -22.905 1.00 77.00 184 CYS A N 1
ATOM 1431 C CA . CYS A 1 184 ? 4.131 4.813 -22.246 1.00 77.00 184 CYS A CA 1
ATOM 1432 C C . CYS A 1 184 ? 3.729 5.289 -20.855 1.00 77.00 184 CYS A C 1
ATOM 1434 O O . CYS A 1 184 ? 4.577 5.599 -20.019 1.00 77.00 184 CYS A O 1
ATOM 1436 N N . ARG A 1 185 ? 2.425 5.314 -20.586 1.00 77.31 185 ARG A N 1
ATOM 1437 C CA . ARG A 1 185 ? 1.926 5.505 -19.226 1.00 77.31 185 ARG A CA 1
ATOM 1438 C C . ARG A 1 185 ? 2.189 4.231 -18.434 1.00 77.31 185 ARG A C 1
ATOM 1440 O O . ARG A 1 185 ? 1.656 3.175 -18.778 1.00 77.31 185 ARG A O 1
ATOM 1447 N N . THR A 1 186 ? 2.977 4.332 -17.369 1.00 66.56 186 THR A N 1
ATOM 1448 C CA . THR A 1 186 ? 3.128 3.231 -16.418 1.00 66.56 186 THR A CA 1
ATOM 1449 C C . THR A 1 186 ? 1.773 3.003 -15.758 1.00 66.56 186 THR A C 1
ATOM 1451 O O . THR A 1 186 ? 1.254 3.872 -15.058 1.00 66.56 186 THR A O 1
ATOM 1454 N N . ARG A 1 187 ? 1.146 1.862 -16.053 1.00 59.75 187 ARG A N 1
ATOM 1455 C CA . ARG A 1 187 ? -0.066 1.419 -15.359 1.00 59.75 187 ARG A CA 1
ATOM 1456 C C . ARG A 1 187 ? 0.351 0.794 -14.031 1.00 59.75 187 ARG A C 1
ATOM 1458 O O . ARG A 1 187 ? 1.392 0.135 -13.977 1.00 59.75 187 ARG A O 1
ATOM 1465 N N . ASN A 1 188 ? -0.455 0.987 -12.985 1.00 55.31 188 ASN A N 1
ATOM 1466 C CA . ASN A 1 188 ? -0.284 0.228 -11.749 1.00 55.31 188 ASN A CA 1
ATOM 1467 C C . ASN A 1 188 ? -0.256 -1.259 -12.105 1.00 55.31 188 ASN A C 1
ATOM 1469 O O . ASN A 1 188 ? -1.099 -1.742 -12.867 1.00 55.31 188 ASN A O 1
ATOM 1473 N N . ARG A 1 189 ? 0.769 -1.959 -11.615 1.00 54.19 189 ARG A N 1
ATOM 1474 C CA . ARG A 1 189 ? 0.903 -3.397 -11.821 1.00 54.19 189 ARG A CA 1
ATOM 1475 C C . ARG A 1 189 ? -0.195 -4.065 -11.004 1.00 54.19 189 ARG A C 1
ATOM 1477 O O . ARG A 1 189 ? -0.030 -4.274 -9.808 1.00 54.19 189 ARG A O 1
ATOM 1484 N N . TYR A 1 190 ? -1.317 -4.383 -11.639 1.00 64.31 190 TYR A N 1
ATOM 1485 C CA . TYR A 1 190 ? -2.219 -5.370 -11.070 1.00 64.31 190 TYR A CA 1
ATOM 1486 C C . TYR A 1 190 ? -1.448 -6.680 -10.964 1.00 64.31 190 TYR A C 1
ATOM 1488 O O . TYR A 1 190 ? -0.721 -7.065 -11.885 1.00 64.31 190 TYR A O 1
ATOM 1496 N N . SER A 1 191 ? -1.561 -7.326 -9.808 1.00 77.00 191 SER A N 1
ATOM 1497 C CA . SER A 1 191 ? -0.983 -8.646 -9.602 1.00 77.00 191 SER A CA 1
ATOM 1498 C C . SER A 1 191 ? -1.492 -9.578 -10.707 1.00 77.00 191 SER A C 1
ATOM 1500 O O . SER A 1 191 ? -2.703 -9.746 -10.807 1.00 77.00 191 SER A O 1
ATOM 1502 N N . PRO A 1 192 ? -0.628 -10.189 -11.540 1.00 83.06 192 PRO A N 1
ATOM 1503 C CA . PRO A 1 192 ? -1.086 -10.945 -12.712 1.00 83.06 192 PRO A CA 1
ATOM 1504 C C . PRO A 1 192 ? -1.955 -12.167 -12.376 1.00 83.06 192 PRO A C 1
ATOM 1506 O O . PRO A 1 192 ? -2.663 -12.678 -13.235 1.00 83.06 192 PRO A O 1
ATOM 1509 N N . TRP A 1 193 ? -1.891 -12.639 -11.130 1.00 89.19 193 TRP A N 1
ATOM 1510 C CA . TRP A 1 193 ? -2.719 -13.719 -10.594 1.00 89.19 193 TRP A CA 1
ATOM 1511 C C . TRP A 1 193 ? -4.093 -13.249 -10.089 1.00 89.19 193 TRP A C 1
ATOM 1513 O O . TRP A 1 193 ? -4.922 -14.086 -9.739 1.00 89.19 193 TRP A O 1
ATOM 1523 N N . PHE A 1 194 ? -4.345 -11.938 -10.011 1.00 89.31 194 PHE A N 1
ATOM 1524 C CA . PHE A 1 194 ? -5.611 -11.386 -9.537 1.00 89.31 194 PHE A CA 1
ATOM 1525 C C . PHE A 1 194 ? -6.607 -11.290 -10.695 1.00 89.31 194 PHE A C 1
ATOM 1527 O O . PHE A 1 194 ? -6.425 -10.506 -11.625 1.00 89.31 194 PHE A O 1
ATOM 1534 N N . THR A 1 195 ? -7.648 -12.118 -10.657 1.00 89.38 195 THR A N 1
ATOM 1535 C CA . THR A 1 195 ? -8.616 -12.268 -11.750 1.00 89.38 195 THR A CA 1
ATOM 1536 C C . THR A 1 195 ? -9.916 -11.502 -11.469 1.00 89.38 195 THR A C 1
ATOM 1538 O O . THR A 1 195 ? -10.218 -11.219 -10.307 1.00 89.38 195 THR A O 1
ATOM 1541 N N . PRO A 1 196 ? -10.744 -11.215 -12.495 1.00 90.12 196 PRO A N 1
ATOM 1542 C CA . PRO A 1 196 ? -12.080 -10.645 -12.294 1.00 90.12 196 PRO A CA 1
ATOM 1543 C C . PRO A 1 196 ? -12.958 -11.473 -11.345 1.00 90.12 196 PRO A C 1
ATOM 1545 O O . PRO A 1 196 ? -13.708 -10.907 -10.557 1.00 90.12 196 PRO A O 1
ATOM 1548 N N . TYR A 1 197 ? -12.803 -12.802 -11.353 1.00 92.44 197 TYR A N 1
ATOM 1549 C CA . TYR A 1 197 ? -13.468 -13.700 -10.405 1.00 92.44 197 TYR A CA 1
ATOM 1550 C C . TYR A 1 197 ? -13.091 -13.394 -8.948 1.00 92.44 197 TYR A C 1
ATOM 1552 O O . TYR A 1 197 ? -13.970 -13.270 -8.101 1.00 92.44 197 TYR A O 1
ATOM 1560 N N . LEU A 1 198 ? -11.796 -13.216 -8.653 1.00 93.12 198 LEU A N 1
ATOM 1561 C CA . LEU A 1 198 ? -11.354 -12.837 -7.306 1.00 93.12 198 LEU A CA 1
ATOM 1562 C C . LEU A 1 198 ? -11.879 -11.458 -6.904 1.00 93.12 198 LEU A C 1
ATOM 1564 O O . LEU A 1 198 ? -12.257 -11.275 -5.753 1.00 93.12 198 LEU A O 1
ATOM 1568 N N . SER A 1 199 ? -11.949 -10.517 -7.848 1.00 90.19 199 SER A N 1
ATOM 1569 C CA . SER A 1 199 ? -12.536 -9.195 -7.606 1.00 90.19 199 SER A CA 1
ATOM 1570 C C . SER A 1 199 ? -14.019 -9.278 -7.241 1.00 90.19 199 SER A C 1
ATOM 1572 O O . SER A 1 199 ? -14.448 -8.614 -6.304 1.00 90.19 199 SER A O 1
ATOM 1574 N N . ALA A 1 200 ? -14.803 -10.081 -7.965 1.00 92.31 200 ALA A N 1
ATOM 1575 C CA . ALA A 1 200 ? -16.223 -10.270 -7.677 1.00 92.31 200 ALA A CA 1
ATOM 1576 C C . ALA A 1 200 ? -16.434 -10.961 -6.321 1.00 92.31 200 ALA A C 1
ATOM 1578 O O . ALA A 1 200 ? -17.309 -10.574 -5.550 1.00 92.31 200 ALA A O 1
ATOM 1579 N N . LEU A 1 201 ? -15.593 -11.948 -6.000 1.00 93.44 201 LEU A N 1
ATOM 1580 C CA . LEU A 1 201 ? -15.657 -12.665 -4.730 1.00 93.44 201 LEU A CA 1
ATOM 1581 C C . LEU A 1 201 ? -15.277 -11.769 -3.538 1.00 93.44 201 LEU A C 1
ATOM 1583 O O . LEU A 1 201 ? -15.930 -11.838 -2.500 1.00 93.44 201 LEU A O 1
ATOM 1587 N N . ASP A 1 202 ? -14.284 -10.888 -3.696 1.00 90.25 202 ASP A N 1
ATOM 1588 C CA . ASP A 1 202 ? -13.938 -9.869 -2.695 1.00 90.25 202 ASP A CA 1
ATOM 1589 C C . ASP A 1 202 ? -15.081 -8.862 -2.485 1.00 90.25 202 ASP A C 1
ATOM 1591 O O . ASP A 1 202 ? -15.449 -8.558 -1.352 1.00 90.25 202 ASP A O 1
ATOM 1595 N N . GLN A 1 203 ? -15.713 -8.396 -3.568 1.00 90.88 203 GLN A N 1
ATOM 1596 C CA . GLN A 1 203 ? -16.886 -7.521 -3.483 1.00 90.88 203 GLN A CA 1
ATOM 1597 C C . GLN A 1 203 ? -18.045 -8.195 -2.744 1.00 90.88 203 GLN A C 1
ATOM 1599 O O . GLN A 1 203 ? -18.618 -7.594 -1.837 1.00 90.88 203 GLN A O 1
ATOM 1604 N N . HIS A 1 204 ? -18.357 -9.450 -3.081 1.00 93.69 204 HIS A N 1
ATOM 1605 C CA . HIS A 1 204 ? -19.404 -10.216 -2.408 1.00 93.69 204 HIS A CA 1
ATOM 1606 C C . HIS A 1 204 ? -19.096 -10.400 -0.916 1.00 93.69 204 HIS A C 1
ATOM 1608 O O . HIS A 1 204 ? -19.953 -10.136 -0.073 1.00 93.69 204 HIS A O 1
ATOM 1614 N N . LYS A 1 205 ? -17.849 -10.753 -0.579 1.00 92.56 205 LYS A N 1
ATOM 1615 C CA . LYS A 1 205 ? -17.374 -10.834 0.808 1.00 92.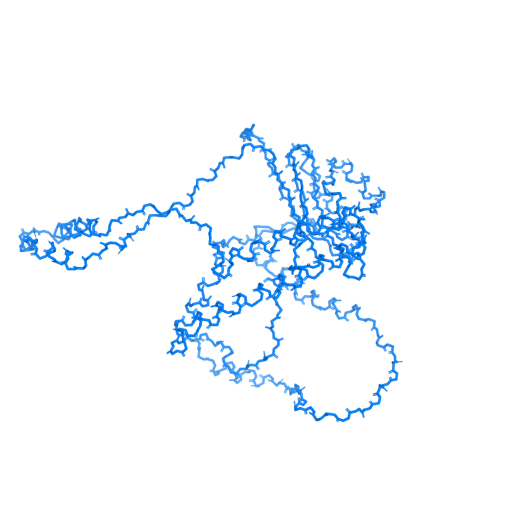56 205 LYS A CA 1
ATOM 1616 C C . LYS A 1 205 ? -17.610 -9.519 1.561 1.00 92.56 205 LYS A C 1
ATOM 1618 O O . LYS A 1 205 ? -18.137 -9.540 2.670 1.00 92.56 205 LYS A O 1
ATOM 1623 N N . ASN A 1 206 ? -17.251 -8.382 0.963 1.00 88.38 206 ASN A N 1
ATOM 1624 C CA . ASN A 1 206 ? -17.389 -7.061 1.585 1.00 88.38 206 ASN A CA 1
ATOM 1625 C C . ASN A 1 206 ? -18.858 -6.636 1.761 1.00 88.38 206 ASN A C 1
ATOM 1627 O O . ASN A 1 206 ? -19.187 -5.971 2.743 1.00 88.38 206 ASN A O 1
ATOM 1631 N N . ILE A 1 207 ? -19.750 -7.027 0.844 1.00 90.38 207 ILE A N 1
ATOM 1632 C CA . ILE A 1 207 ? -21.199 -6.810 0.983 1.00 90.38 207 ILE A CA 1
ATOM 1633 C C . ILE A 1 207 ? -21.741 -7.608 2.173 1.00 90.38 207 ILE A C 1
ATOM 1635 O O . ILE A 1 207 ? -22.401 -7.033 3.038 1.00 90.38 207 ILE A O 1
ATOM 1639 N N . LEU A 1 208 ? -21.420 -8.904 2.254 1.00 90.88 208 LEU A N 1
ATOM 1640 C CA . LEU A 1 208 ? -21.863 -9.759 3.359 1.00 90.88 208 LEU A CA 1
ATOM 1641 C C . LEU A 1 208 ? -21.310 -9.295 4.705 1.00 90.88 208 LEU A C 1
ATOM 1643 O O . LEU A 1 208 ? -22.032 -9.318 5.693 1.00 90.88 208 LEU A O 1
ATOM 1647 N N . TRP A 1 209 ? -20.062 -8.822 4.736 1.00 87.94 209 TRP A N 1
ATOM 1648 C CA . TRP A 1 209 ? -19.472 -8.218 5.928 1.00 87.94 209 TRP A CA 1
ATOM 1649 C C . TRP A 1 209 ? -20.310 -7.047 6.448 1.00 87.94 209 TRP A C 1
ATOM 1651 O O . TRP A 1 209 ? -20.712 -7.041 7.607 1.00 87.94 209 TRP A O 1
ATOM 1661 N N . ARG A 1 210 ? -20.629 -6.083 5.574 1.00 86.94 210 ARG A N 1
ATOM 1662 C CA . ARG A 1 210 ? -21.451 -4.919 5.938 1.00 86.94 210 ARG A CA 1
ATOM 1663 C C . ARG A 1 210 ? -22.851 -5.326 6.389 1.00 86.94 210 ARG A C 1
ATOM 1665 O O . ARG A 1 210 ? -23.342 -4.792 7.376 1.00 86.94 210 ARG A O 1
ATOM 1672 N N . SER A 1 211 ? -23.471 -6.276 5.688 1.00 87.75 211 SER A N 1
ATOM 1673 C CA . SER A 1 211 ? -24.792 -6.799 6.055 1.00 87.75 211 SER A CA 1
ATOM 1674 C C . SER A 1 211 ? -24.776 -7.437 7.440 1.00 87.75 211 SER A C 1
ATOM 1676 O O . SER A 1 211 ? -25.671 -7.188 8.237 1.00 87.75 211 SER A O 1
ATOM 1678 N N . ALA A 1 212 ? -23.749 -8.230 7.737 1.00 87.44 212 ALA A N 1
ATOM 1679 C CA . ALA A 1 212 ? -23.635 -8.933 9.002 1.00 87.44 212 ALA A CA 1
ATOM 1680 C C . ALA A 1 212 ? -23.329 -8.000 10.182 1.00 87.44 212 ALA A C 1
ATOM 1682 O O . ALA A 1 212 ? -23.864 -8.210 11.268 1.00 87.44 212 ALA A O 1
ATOM 1683 N N . LEU A 1 213 ? -22.531 -6.946 9.962 1.00 83.00 213 LEU A N 1
ATOM 1684 C CA . LEU A 1 213 ? -22.350 -5.879 10.951 1.00 83.00 213 LEU A CA 1
ATOM 1685 C C . LEU A 1 213 ? -23.664 -5.137 11.227 1.00 83.00 213 LEU A C 1
ATOM 1687 O O . LEU A 1 213 ? -23.974 -4.853 12.379 1.00 83.00 213 LEU A O 1
ATOM 1691 N N . ALA A 1 214 ? -24.441 -4.840 10.182 1.00 85.19 214 ALA A N 1
ATOM 1692 C CA . ALA A 1 214 ? -25.698 -4.109 10.314 1.00 85.19 214 ALA A CA 1
ATOM 1693 C C . ALA A 1 214 ? -26.807 -4.936 10.987 1.00 85.19 214 ALA A C 1
ATOM 1695 O O . ALA A 1 214 ? -27.577 -4.396 11.775 1.00 85.19 214 ALA A O 1
ATOM 1696 N N . SER A 1 215 ? -26.905 -6.233 10.681 1.00 86.06 215 SER A N 1
ATOM 1697 C CA . SER A 1 215 ? -27.957 -7.104 11.219 1.00 86.06 215 SER A CA 1
ATOM 1698 C C . SER A 1 215 ? -27.631 -7.693 12.589 1.00 86.06 215 SER A C 1
ATOM 1700 O O . SER A 1 215 ? -28.540 -8.136 13.290 1.00 86.06 215 SER A O 1
ATOM 1702 N N . ASN A 1 216 ? -26.343 -7.750 12.954 1.00 78.88 216 ASN A N 1
ATOM 1703 C CA . ASN A 1 216 ? -25.833 -8.434 14.145 1.00 78.88 216 ASN A CA 1
ATOM 1704 C C . ASN A 1 216 ? -26.312 -9.903 14.261 1.00 78.88 216 ASN A C 1
ATOM 1706 O O . ASN A 1 216 ? -26.394 -10.473 15.351 1.00 78.88 216 ASN A O 1
ATOM 1710 N N . SER A 1 217 ? -26.659 -10.526 13.128 1.00 85.06 217 SER A N 1
ATOM 1711 C CA . SER A 1 217 ? -27.256 -11.860 13.065 1.00 85.06 217 SER A CA 1
ATOM 1712 C C . SER A 1 217 ? -26.182 -12.952 12.976 1.00 85.06 217 SER A C 1
ATOM 1714 O O . SER A 1 217 ? -25.323 -12.897 12.086 1.00 85.06 217 SER A O 1
ATOM 1716 N N . PRO A 1 218 ? -26.250 -14.017 13.804 1.00 85.56 218 PRO A N 1
ATOM 1717 C CA . PRO A 1 218 ? -25.346 -15.163 13.688 1.00 85.56 218 PRO A CA 1
ATOM 1718 C C . PRO A 1 218 ? -25.366 -15.813 12.298 1.00 85.56 218 PRO A C 1
ATOM 1720 O O . PRO A 1 218 ? -24.333 -16.286 11.823 1.00 85.56 218 PRO A O 1
ATOM 1723 N N . ARG A 1 219 ? -26.525 -15.796 11.626 1.00 90.06 219 ARG A N 1
ATOM 1724 C CA . ARG A 1 219 ? -26.698 -16.347 10.276 1.00 90.06 219 ARG A CA 1
ATOM 1725 C C . ARG A 1 219 ? -25.911 -15.553 9.239 1.00 90.06 219 ARG A C 1
ATOM 1727 O O . ARG A 1 219 ? -25.159 -16.139 8.466 1.00 90.06 219 ARG A O 1
ATOM 1734 N N . ASP A 1 220 ? -26.048 -14.232 9.239 1.00 88.19 220 ASP A N 1
ATOM 1735 C CA . ASP A 1 220 ? -25.340 -13.373 8.283 1.00 88.19 220 ASP A CA 1
ATOM 1736 C C . ASP A 1 220 ? -23.834 -13.416 8.537 1.00 88.19 220 ASP A C 1
ATOM 1738 O O . ASP A 1 220 ? -23.030 -13.429 7.601 1.00 88.19 220 ASP A O 1
ATOM 1742 N N . MET A 1 221 ? -23.442 -13.558 9.807 1.00 85.88 221 MET A N 1
ATOM 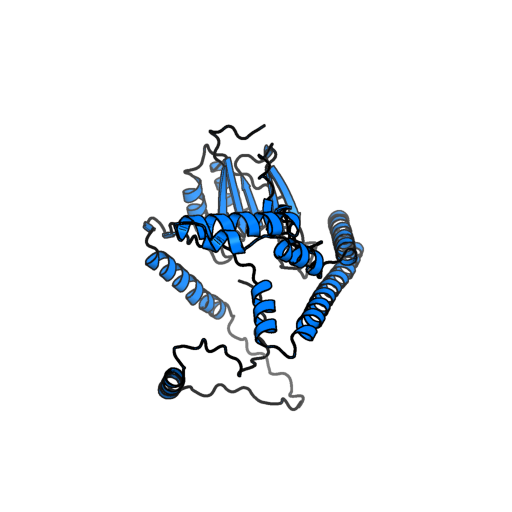1743 C CA . MET A 1 221 ? -22.047 -13.775 10.157 1.00 85.88 221 MET A CA 1
ATOM 1744 C C . MET A 1 221 ? -21.501 -15.112 9.671 1.00 85.88 221 MET A C 1
ATOM 1746 O O . MET A 1 221 ? -20.349 -15.177 9.231 1.00 85.88 221 MET A O 1
ATOM 1750 N N . GLN A 1 222 ? -22.303 -16.172 9.708 1.00 89.44 222 GLN A N 1
ATOM 1751 C CA . GLN A 1 222 ? -21.928 -17.453 9.126 1.00 89.44 222 GLN A CA 1
ATOM 1752 C C . GLN A 1 222 ? -21.751 -17.343 7.604 1.00 89.44 222 GLN A C 1
ATOM 1754 O O . GLN A 1 222 ? -20.714 -17.769 7.092 1.00 89.44 222 GLN A O 1
ATOM 1759 N N . LEU A 1 223 ? -22.686 -16.701 6.897 1.00 92.12 223 LEU A N 1
ATOM 1760 C CA . LEU A 1 223 ? -22.592 -16.482 5.448 1.00 92.12 223 LEU A CA 1
ATOM 1761 C C . LEU A 1 223 ? -21.325 -15.703 5.070 1.00 92.12 223 LEU A C 1
ATOM 1763 O O . LEU A 1 223 ? -20.589 -16.099 4.163 1.00 92.12 223 LEU A O 1
ATOM 1767 N N . PHE A 1 224 ? -21.012 -14.634 5.809 1.00 91.06 224 PHE A N 1
ATOM 1768 C CA . PHE A 1 224 ? -19.753 -13.910 5.638 1.00 91.06 224 PHE A CA 1
ATOM 1769 C C . PHE A 1 224 ? -18.536 -14.831 5.819 1.00 91.06 224 PHE A C 1
ATOM 1771 O O . PHE A 1 224 ? -17.631 -14.815 4.984 1.00 91.06 224 PHE A O 1
ATOM 1778 N N . ARG A 1 225 ? -18.496 -15.652 6.880 1.00 87.50 225 ARG A N 1
ATOM 1779 C CA . ARG A 1 225 ? -17.367 -16.563 7.154 1.00 87.50 225 ARG A CA 1
ATOM 1780 C C . ARG A 1 225 ? -17.161 -17.570 6.028 1.00 87.50 225 ARG A C 1
ATOM 1782 O O . ARG A 1 225 ? -16.017 -17.828 5.651 1.00 87.50 225 ARG A O 1
ATOM 1789 N N . GLU A 1 226 ? -18.243 -18.123 5.492 1.00 92.69 226 GLU A N 1
ATOM 1790 C CA . GLU A 1 226 ? -18.200 -19.060 4.370 1.00 92.69 226 GLU A CA 1
ATOM 1791 C C . GLU A 1 226 ? -17.571 -18.401 3.138 1.00 92.69 226 GLU A C 1
ATOM 1793 O O . GLU A 1 226 ? -16.574 -18.906 2.612 1.00 92.69 226 GLU A O 1
ATOM 1798 N N . VAL A 1 227 ? -18.05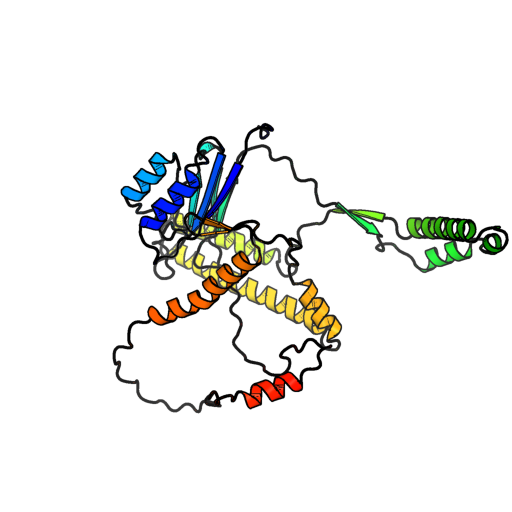8 -17.221 2.740 1.00 93.62 227 VAL A N 1
ATOM 1799 C CA . VAL A 1 227 ? -17.528 -16.490 1.577 1.00 93.62 227 VAL A CA 1
ATOM 1800 C C . VAL A 1 227 ? -16.099 -15.992 1.809 1.00 93.62 227 VAL A C 1
ATOM 1802 O O . VAL A 1 227 ? -15.265 -16.075 0.908 1.00 93.62 227 VAL A O 1
ATOM 1805 N N . ARG A 1 228 ? -15.751 -15.563 3.026 1.00 90.19 228 ARG A N 1
ATOM 1806 C CA . ARG A 1 228 ? -14.377 -15.198 3.412 1.00 90.19 228 ARG A CA 1
ATOM 1807 C C . ARG A 1 228 ? -13.410 -16.371 3.247 1.00 90.19 228 ARG A C 1
ATOM 1809 O O . ARG A 1 228 ? -12.313 -16.215 2.703 1.00 90.19 228 ARG A O 1
ATOM 1816 N N . ASN A 1 229 ? -13.806 -17.560 3.697 1.00 90.69 229 ASN A N 1
ATOM 1817 C CA . ASN A 1 229 ? -12.985 -18.763 3.581 1.00 90.69 229 ASN A CA 1
ATOM 1818 C C . ASN A 1 229 ? -12.832 -19.181 2.109 1.00 90.69 229 ASN A C 1
ATOM 1820 O O . ASN A 1 229 ? -11.724 -19.515 1.684 1.00 90.69 229 ASN A O 1
ATOM 1824 N N . GLN A 1 230 ? -13.908 -19.094 1.320 1.00 93.88 230 GLN A N 1
ATOM 1825 C CA . GLN A 1 230 ? -13.866 -19.315 -0.129 1.00 93.88 230 GLN A CA 1
ATOM 1826 C C . GLN A 1 230 ? -12.921 -18.325 -0.824 1.00 93.88 230 GLN A C 1
ATOM 1828 O O . GLN A 1 230 ? -12.057 -18.744 -1.595 1.00 93.88 230 GLN A O 1
ATOM 1833 N N . TYR A 1 231 ? -13.022 -17.030 -0.509 1.00 93.81 231 TYR A N 1
ATOM 1834 C CA . TYR A 1 231 ? -12.131 -15.992 -1.028 1.00 93.81 231 TYR A CA 1
ATOM 1835 C C . TYR A 1 231 ? -10.667 -16.282 -0.695 1.00 93.81 231 TYR A C 1
ATOM 1837 O O . TYR A 1 231 ? -9.819 -16.334 -1.588 1.00 93.81 231 TYR A O 1
ATOM 1845 N N . THR A 1 232 ? -10.377 -16.570 0.574 1.00 90.38 232 THR A N 1
ATOM 1846 C CA . THR A 1 232 ? -9.029 -16.913 1.044 1.00 90.38 232 THR A CA 1
ATOM 1847 C C . THR A 1 232 ? -8.442 -18.095 0.270 1.00 90.38 232 THR A C 1
ATOM 1849 O O . THR A 1 232 ? -7.300 -18.039 -0.197 1.00 90.38 232 THR A O 1
ATOM 1852 N N . GLN A 1 233 ? -9.219 -19.168 0.091 1.00 93.06 233 GLN A N 1
ATOM 1853 C CA . GLN A 1 233 ? -8.792 -20.338 -0.677 1.00 93.06 233 GLN A CA 1
ATOM 1854 C C . GLN A 1 233 ? -8.575 -20.005 -2.156 1.00 93.06 233 GLN A C 1
ATOM 1856 O O . GLN A 1 233 ? -7.561 -20.408 -2.732 1.00 93.06 233 GLN A O 1
ATOM 1861 N N . ALA A 1 234 ? -9.478 -19.235 -2.764 1.00 94.12 234 ALA A N 1
ATOM 1862 C CA . ALA A 1 234 ? -9.380 -18.830 -4.160 1.00 94.12 234 ALA A CA 1
ATOM 1863 C C . ALA A 1 234 ? -8.128 -17.976 -4.420 1.00 94.12 234 ALA A C 1
ATOM 1865 O O . ALA A 1 234 ? -7.397 -18.239 -5.377 1.00 94.12 234 ALA A O 1
ATOM 1866 N N . VAL A 1 235 ? -7.818 -17.020 -3.537 1.00 92.06 235 VAL A N 1
ATOM 1867 C CA . VAL A 1 235 ? -6.593 -16.206 -3.609 1.00 92.06 235 VAL A CA 1
ATOM 1868 C C . VAL A 1 235 ? -5.347 -17.082 -3.488 1.00 92.06 235 VAL A C 1
ATOM 1870 O O . VAL A 1 235 ? -4.425 -16.953 -4.299 1.00 92.06 235 VAL A O 1
ATOM 1873 N N . ARG A 1 236 ? -5.307 -18.000 -2.511 1.00 91.69 236 ARG A N 1
ATOM 1874 C CA . ARG A 1 236 ? -4.181 -18.937 -2.335 1.00 91.69 236 ARG A CA 1
ATOM 1875 C C . ARG A 1 236 ? -3.977 -19.803 -3.578 1.00 91.69 236 ARG A C 1
ATOM 1877 O O . ARG A 1 236 ? -2.852 -19.906 -4.065 1.00 91.69 236 ARG A O 1
ATOM 1884 N N . LYS A 1 237 ? -5.057 -20.362 -4.133 1.00 94.06 237 LYS A N 1
ATOM 1885 C CA . LYS A 1 237 ? -5.027 -21.190 -5.347 1.00 94.06 237 LYS A CA 1
ATOM 1886 C C . LYS A 1 237 ? -4.549 -20.399 -6.564 1.00 94.06 237 LYS A C 1
ATOM 1888 O O . LYS A 1 237 ? -3.690 -20.886 -7.295 1.00 94.06 237 LYS A O 1
ATOM 1893 N N . ALA A 1 238 ? -5.054 -19.183 -6.767 1.00 93.69 238 ALA A N 1
ATOM 1894 C CA . ALA A 1 238 ? -4.664 -18.336 -7.891 1.00 93.69 238 ALA A CA 1
ATOM 1895 C C . ALA A 1 238 ? -3.179 -17.950 -7.830 1.00 93.69 238 ALA A C 1
ATOM 1897 O O . ALA A 1 238 ? -2.461 -18.121 -8.817 1.00 93.69 238 ALA A O 1
ATOM 1898 N N . LYS A 1 239 ? -2.692 -17.518 -6.655 1.00 90.69 239 LYS A N 1
ATOM 1899 C CA . LYS A 1 239 ? -1.263 -17.253 -6.418 1.00 90.69 239 LYS A CA 1
ATOM 1900 C C . LYS A 1 239 ? -0.420 -18.495 -6.708 1.00 90.69 239 LYS A C 1
ATOM 1902 O O . LYS A 1 239 ? 0.508 -18.427 -7.512 1.00 90.69 239 LYS A O 1
ATOM 1907 N N . ALA A 1 240 ? -0.758 -19.629 -6.092 1.00 90.38 240 ALA A N 1
ATOM 1908 C CA . ALA A 1 240 ? -0.011 -20.874 -6.249 1.00 90.38 240 ALA A CA 1
ATOM 1909 C C . ALA A 1 240 ? 0.034 -21.336 -7.712 1.00 90.38 240 ALA A C 1
ATOM 1911 O O . ALA A 1 240 ? 1.107 -21.653 -8.220 1.00 90.38 240 ALA A O 1
ATOM 1912 N N . SER A 1 241 ? -1.105 -21.319 -8.410 1.00 92.38 241 SER A N 1
ATOM 1913 C CA . SER A 1 241 ? -1.197 -21.707 -9.820 1.00 92.38 241 SER A CA 1
ATOM 1914 C C . SER A 1 241 ? -0.340 -20.810 -10.710 1.00 92.38 241 SER A C 1
ATOM 1916 O O . SER A 1 241 ? 0.433 -21.308 -11.528 1.00 92.38 241 SER A O 1
ATOM 1918 N N . PHE A 1 242 ? -0.430 -19.492 -10.519 1.00 90.88 242 PHE A N 1
ATOM 1919 C CA . PHE A 1 242 ? 0.350 -18.530 -11.289 1.00 90.88 242 PHE A CA 1
ATOM 1920 C C . PHE A 1 242 ? 1.854 -18.736 -11.106 1.00 90.88 242 PHE A C 1
ATOM 1922 O O . PHE A 1 242 ? 2.587 -18.835 -12.089 1.00 90.88 242 PHE A O 1
ATOM 1929 N N . PHE A 1 243 ? 2.328 -18.832 -9.861 1.00 86.75 243 PHE A N 1
ATOM 1930 C CA . PHE A 1 243 ? 3.755 -19.018 -9.608 1.00 86.75 243 PHE A CA 1
ATOM 1931 C C . PHE A 1 243 ? 4.233 -20.397 -10.062 1.00 86.75 243 PHE A C 1
ATOM 1933 O O . PHE A 1 243 ? 5.285 -20.481 -10.691 1.00 86.75 243 PHE A O 1
ATOM 1940 N N . LYS A 1 244 ? 3.442 -21.459 -9.863 1.00 88.81 244 LYS A N 1
ATOM 1941 C CA . LYS A 1 244 ? 3.759 -22.798 -10.381 1.00 88.81 244 LYS A CA 1
ATOM 1942 C C . LYS A 1 244 ? 3.954 -22.775 -11.898 1.00 88.81 244 LYS A C 1
ATOM 1944 O O . LYS A 1 244 ? 4.963 -23.276 -12.384 1.00 88.81 244 LYS A O 1
ATOM 1949 N N . GLN A 1 245 ? 3.045 -22.143 -12.640 1.00 88.31 245 GLN A N 1
ATOM 1950 C CA . GLN A 1 245 ? 3.159 -22.010 -14.094 1.00 88.31 245 GLN A CA 1
ATOM 1951 C C . GLN A 1 245 ? 4.361 -21.146 -14.497 1.00 88.31 245 GLN A C 1
ATOM 1953 O O . GLN A 1 245 ? 5.120 -21.506 -15.398 1.00 88.31 245 GLN A O 1
ATOM 1958 N N . LYS A 1 246 ? 4.572 -20.019 -13.809 1.00 84.50 246 LYS A N 1
ATOM 1959 C CA . LYS A 1 246 ? 5.675 -19.103 -14.104 1.00 84.50 246 LYS A CA 1
ATOM 1960 C C . LYS A 1 246 ? 7.036 -19.775 -13.906 1.00 84.50 246 LYS A C 1
ATOM 1962 O O . LYS A 1 246 ? 7.895 -19.667 -14.779 1.00 84.50 246 LYS A O 1
ATOM 1967 N N . PHE A 1 247 ? 7.206 -20.527 -12.820 1.00 85.12 247 PHE A N 1
ATOM 1968 C CA . PHE A 1 247 ? 8.448 -21.240 -12.518 1.00 85.12 247 PHE A CA 1
ATOM 1969 C C . PHE A 1 247 ? 8.622 -22.551 -13.293 1.00 85.12 247 PHE A C 1
ATOM 1971 O O . PHE A 1 247 ? 9.764 -22.937 -13.539 1.00 85.12 247 PHE A O 1
ATOM 1978 N N . ALA A 1 248 ? 7.548 -23.191 -13.774 1.00 84.81 248 ALA A N 1
ATOM 1979 C CA . ALA A 1 248 ? 7.663 -24.343 -14.676 1.00 84.81 248 ALA A CA 1
ATOM 1980 C C . ALA A 1 248 ? 8.507 -24.005 -15.924 1.00 84.81 248 ALA A C 1
ATOM 1982 O O . ALA A 1 248 ? 9.338 -24.806 -16.355 1.00 84.81 248 ALA A O 1
ATOM 1983 N N . SER A 1 249 ? 8.380 -22.769 -16.426 1.00 73.38 249 SER A N 1
ATOM 1984 C CA . SER A 1 249 ? 9.150 -22.238 -17.563 1.00 73.38 249 SER A CA 1
ATOM 1985 C C . SER A 1 249 ? 10.624 -21.891 -17.260 1.00 73.38 249 SER A C 1
ATOM 1987 O O . SER A 1 249 ? 11.361 -21.474 -18.163 1.00 73.38 249 SER A O 1
ATOM 1989 N N . CYS A 1 250 ? 11.053 -22.037 -16.000 1.00 77.06 250 CYS A N 1
ATOM 1990 C CA . CYS A 1 250 ? 12.399 -21.721 -15.506 1.00 77.06 250 CYS A CA 1
ATOM 1991 C C . CYS A 1 250 ? 13.181 -22.962 -15.039 1.00 77.06 250 CYS A C 1
ATOM 1993 O O . CYS A 1 250 ? 14.353 -22.833 -14.703 1.00 77.06 250 CYS A O 1
ATOM 1995 N N . SER A 1 251 ? 12.565 -24.149 -15.039 1.00 68.50 251 SER A N 1
ATOM 1996 C CA . SER A 1 251 ? 13.111 -25.396 -14.466 1.00 68.50 251 SER A CA 1
ATOM 1997 C C . SER A 1 251 ? 14.504 -25.797 -14.970 1.00 68.50 251 SER A C 1
ATOM 1999 O O . SER A 1 251 ? 15.251 -26.436 -14.238 1.00 68.50 251 SER A O 1
ATOM 2001 N N . LYS A 1 252 ? 14.884 -25.390 -16.187 1.00 75.25 252 LYS A N 1
ATOM 2002 C CA . LYS A 1 252 ? 16.193 -25.692 -16.795 1.00 75.25 252 LYS A CA 1
ATOM 2003 C C . LYS A 1 252 ? 17.218 -24.550 -16.699 1.00 75.25 252 LYS A C 1
ATOM 2005 O O . LYS A 1 252 ? 18.313 -24.680 -17.230 1.00 75.25 252 LYS A O 1
ATOM 2010 N N . ASN A 1 253 ? 16.877 -23.411 -16.088 1.00 82.44 253 ASN A N 1
ATOM 2011 C CA . ASN A 1 253 ? 17.737 -22.224 -16.078 1.00 82.44 253 ASN A CA 1
ATOM 2012 C C . ASN A 1 253 ? 17.657 -21.480 -14.732 1.00 82.44 253 ASN A C 1
ATOM 2014 O O . ASN A 1 253 ? 16.752 -20.675 -14.495 1.00 82.44 253 ASN A O 1
ATOM 2018 N N . SER A 1 254 ? 18.647 -21.728 -13.868 1.00 81.75 254 SER A N 1
ATOM 2019 C CA . SER A 1 254 ? 18.769 -21.117 -12.537 1.00 81.75 254 SER A CA 1
ATOM 2020 C C . SER A 1 254 ? 18.871 -19.589 -12.589 1.00 81.75 254 SER A C 1
ATOM 2022 O O . SER A 1 254 ? 18.278 -18.904 -11.756 1.00 81.75 254 SER A O 1
ATOM 2024 N N . LYS A 1 255 ? 19.542 -19.030 -13.604 1.00 81.19 255 LYS A N 1
ATOM 2025 C CA . LYS A 1 255 ? 19.609 -17.578 -13.822 1.00 81.19 255 LYS A CA 1
ATOM 2026 C C . LYS A 1 255 ? 18.219 -17.002 -14.089 1.00 81.19 255 LYS A C 1
ATOM 2028 O O . LYS A 1 255 ? 17.806 -16.070 -13.410 1.00 81.19 255 LYS A O 1
ATOM 2033 N N . LYS A 1 256 ? 17.447 -17.623 -14.986 1.00 80.44 256 LYS A N 1
ATOM 2034 C CA . LYS A 1 256 ? 16.064 -17.220 -15.294 1.00 80.44 256 LYS A CA 1
ATOM 2035 C C . LYS A 1 256 ? 15.141 -17.351 -14.079 1.00 80.44 256 LYS A C 1
ATOM 2037 O O . LYS A 1 256 ? 14.254 -16.515 -13.898 1.00 80.44 256 LYS A O 1
ATOM 2042 N N . PHE A 1 257 ? 15.347 -18.365 -13.236 1.00 82.62 257 PHE A N 1
ATOM 2043 C CA . PHE A 1 257 ? 14.649 -18.495 -11.955 1.00 82.62 257 PHE A CA 1
ATOM 2044 C C . PHE A 1 257 ? 14.936 -17.293 -11.043 1.00 82.62 257 PHE A C 1
ATOM 2046 O O . PHE A 1 257 ? 14.000 -16.612 -10.623 1.00 82.62 257 PHE A O 1
ATOM 2053 N N . TRP A 1 258 ? 16.209 -16.975 -10.801 1.00 81.88 258 TRP A N 1
ATOM 2054 C CA . TRP A 1 258 ? 16.594 -15.862 -9.931 1.00 81.88 258 TRP A CA 1
ATOM 2055 C C . TRP A 1 258 ? 16.213 -14.494 -10.496 1.00 81.88 258 TRP A C 1
ATOM 2057 O O . TRP A 1 258 ? 15.777 -13.633 -9.737 1.00 81.88 258 TRP A O 1
ATOM 2067 N N . ASP A 1 259 ? 16.298 -14.292 -11.809 1.00 79.62 259 ASP A N 1
ATOM 2068 C CA . ASP A 1 259 ? 15.808 -13.075 -12.465 1.00 79.62 259 ASP A CA 1
ATOM 2069 C C . ASP A 1 259 ? 14.292 -12.931 -12.282 1.00 79.62 259 ASP A C 1
ATOM 2071 O O . ASP A 1 259 ? 13.781 -11.840 -12.021 1.00 79.62 259 ASP A O 1
ATOM 2075 N N . THR A 1 260 ? 13.565 -14.050 -12.341 1.00 80.19 260 THR A N 1
ATOM 2076 C CA . THR A 1 260 ? 12.124 -14.090 -12.089 1.00 80.19 260 THR A CA 1
ATOM 2077 C C . THR A 1 260 ? 11.799 -13.725 -10.639 1.00 80.19 260 THR A C 1
ATOM 2079 O O . THR A 1 260 ? 10.926 -12.884 -10.433 1.00 80.19 260 THR A O 1
ATOM 2082 N N . VAL A 1 261 ? 12.518 -14.271 -9.654 1.00 79.62 261 VAL A N 1
ATOM 2083 C CA . VAL A 1 261 ? 12.370 -13.914 -8.228 1.00 79.62 261 VAL A CA 1
ATOM 2084 C C . VAL A 1 261 ? 12.688 -12.433 -7.998 1.00 79.62 261 VAL A C 1
ATOM 2086 O O . VAL A 1 261 ? 11.852 -11.699 -7.480 1.00 79.62 261 VAL A O 1
ATOM 2089 N N . LYS A 1 262 ? 13.835 -11.947 -8.489 1.00 76.06 262 LYS A N 1
ATOM 2090 C CA . LYS A 1 262 ? 14.242 -10.534 -8.377 1.00 76.06 262 LYS A CA 1
ATOM 2091 C C . LYS A 1 262 ? 13.257 -9.575 -9.047 1.00 76.06 262 LYS A C 1
ATOM 2093 O O . LYS A 1 262 ? 13.118 -8.435 -8.622 1.00 76.06 262 LYS A O 1
ATOM 2098 N N . SER A 1 263 ? 12.570 -10.006 -10.108 1.00 72.69 263 SER A N 1
ATOM 2099 C CA . SER A 1 263 ? 11.537 -9.191 -10.765 1.00 72.69 263 SER A CA 1
ATOM 2100 C C . SER A 1 263 ? 10.261 -9.025 -9.928 1.00 72.69 263 SER A C 1
ATOM 2102 O O . SER A 1 263 ? 9.470 -8.118 -10.202 1.00 72.69 263 SER A O 1
ATOM 2104 N N . MET A 1 264 ? 10.047 -9.916 -8.953 1.00 69.31 264 MET A N 1
ATOM 2105 C CA . MET A 1 264 ? 8.907 -9.905 -8.031 1.00 69.31 264 MET A CA 1
ATOM 2106 C C . MET A 1 264 ? 9.192 -9.098 -6.767 1.00 69.31 264 MET A C 1
ATOM 2108 O O . MET A 1 264 ? 8.246 -8.655 -6.122 1.00 69.31 264 MET A O 1
ATOM 2112 N N . GLU A 1 265 ? 10.462 -8.888 -6.425 1.00 65.38 265 GLU A N 1
ATOM 2113 C CA . GLU A 1 265 ? 10.840 -7.982 -5.349 1.00 65.38 265 GLU A CA 1
ATOM 2114 C C . GLU A 1 265 ? 10.403 -6.560 -5.715 1.00 65.38 265 GLU A C 1
ATOM 2116 O O . GLU A 1 265 ? 10.788 -5.994 -6.746 1.00 65.38 265 GLU A O 1
ATOM 2121 N N . ASN A 1 266 ? 9.580 -5.964 -4.853 1.00 53.34 266 ASN A N 1
ATOM 2122 C CA . ASN A 1 266 ? 9.323 -4.536 -4.903 1.00 53.34 266 ASN A CA 1
ATOM 2123 C C . ASN A 1 266 ? 10.622 -3.834 -4.511 1.00 53.34 266 ASN A C 1
ATOM 2125 O O . ASN A 1 266 ? 10.887 -3.615 -3.334 1.00 53.34 266 ASN A O 1
ATOM 2129 N N . LYS A 1 267 ? 11.452 -3.491 -5.499 1.00 50.62 267 LYS A N 1
ATOM 2130 C CA . LYS A 1 267 ? 12.579 -2.585 -5.281 1.00 50.62 267 LYS A CA 1
ATOM 2131 C C . LYS A 1 267 ? 12.011 -1.224 -4.888 1.00 50.62 267 LYS A C 1
ATOM 2133 O O . LYS A 1 267 ? 11.686 -0.414 -5.755 1.00 50.62 267 LYS A O 1
ATOM 2138 N N . CYS A 1 268 ? 11.860 -0.985 -3.588 1.00 45.06 268 CYS A N 1
ATOM 2139 C CA . CYS A 1 268 ? 11.716 0.361 -3.061 1.00 45.06 268 CYS A CA 1
ATOM 2140 C C . CYS A 1 268 ? 12.997 1.110 -3.423 1.00 45.06 268 CYS A C 1
ATOM 2142 O O . CYS A 1 268 ? 14.061 0.856 -2.874 1.00 45.06 268 CYS A O 1
ATOM 2144 N N . THR A 1 269 ? 12.907 2.012 -4.395 1.00 46.44 269 THR A N 1
ATOM 2145 C CA . THR A 1 269 ? 14.026 2.860 -4.826 1.00 46.44 269 THR A CA 1
ATOM 2146 C C . THR A 1 269 ? 14.278 4.027 -3.868 1.00 46.44 269 THR A C 1
ATOM 2148 O O . THR A 1 269 ? 15.048 4.922 -4.200 1.00 46.44 269 THR A O 1
ATOM 2151 N N . SER A 1 270 ? 13.623 4.058 -2.703 1.00 49.12 270 SER A N 1
ATOM 2152 C CA . SER A 1 270 ? 13.930 5.043 -1.670 1.00 49.12 270 SER A CA 1
ATOM 2153 C C . SER A 1 270 ? 15.115 4.547 -0.853 1.00 49.12 270 SER A C 1
ATOM 2155 O O . SER A 1 270 ? 14.974 3.668 -0.011 1.00 49.12 270 SER A O 1
ATOM 2157 N N . SER A 1 271 ? 16.288 5.116 -1.113 1.00 49.22 271 SER A N 1
ATOM 2158 C CA . SER A 1 271 ? 17.498 4.937 -0.306 1.00 49.22 271 SER A CA 1
ATOM 2159 C C . SER A 1 271 ? 17.534 5.859 0.920 1.00 49.22 271 SER A C 1
ATOM 2161 O O . SER A 1 271 ? 18.588 6.024 1.532 1.00 49.22 271 SER A O 1
ATOM 2163 N N . GLN A 1 272 ? 16.431 6.543 1.241 1.00 57.19 272 GLN A N 1
ATOM 2164 C CA . GLN A 1 272 ? 16.416 7.528 2.316 1.00 57.19 272 GLN A CA 1
ATOM 2165 C C . GLN A 1 272 ? 16.197 6.830 3.657 1.00 57.19 272 GLN A C 1
ATOM 2167 O O . GLN A 1 272 ? 15.088 6.422 3.995 1.00 57.19 272 GLN A O 1
ATOM 2172 N N . LEU A 1 273 ? 17.295 6.686 4.397 1.00 59.19 273 LEU A N 1
ATOM 2173 C CA . LEU A 1 273 ? 17.291 6.342 5.815 1.00 59.19 273 LEU A CA 1
ATOM 2174 C C . LEU A 1 273 ? 16.585 7.445 6.630 1.00 59.19 273 LEU A C 1
ATOM 2176 O O . LEU A 1 273 ? 16.560 8.601 6.187 1.00 59.19 273 LEU A O 1
ATOM 2180 N N . PRO A 1 274 ? 16.055 7.122 7.826 1.00 63.78 274 PRO A N 1
ATOM 2181 C CA . PRO A 1 274 ? 15.582 8.129 8.771 1.00 63.78 274 PRO A CA 1
ATOM 2182 C C . PRO A 1 274 ? 16.642 9.220 8.974 1.00 63.78 274 PRO A C 1
ATOM 2184 O O . PRO A 1 274 ? 17.819 8.923 9.163 1.00 63.78 274 PRO A O 1
ATOM 2187 N N . THR A 1 275 ? 16.235 10.487 8.878 1.00 74.94 275 THR A N 1
ATOM 2188 C CA . THR A 1 275 ? 17.159 11.637 8.946 1.00 74.94 275 THR A CA 1
ATOM 2189 C C . THR A 1 275 ? 17.502 12.025 10.386 1.00 74.94 275 THR A C 1
ATOM 2191 O O . THR A 1 275 ? 18.522 12.664 10.625 1.00 74.94 275 THR A O 1
ATOM 2194 N N . ALA A 1 276 ? 16.658 11.631 11.339 1.00 77.06 276 ALA A N 1
ATOM 2195 C CA . ALA A 1 276 ? 16.848 11.869 12.759 1.00 77.06 276 ALA A CA 1
ATOM 2196 C C . ALA A 1 276 ? 16.131 10.790 13.584 1.00 77.06 276 ALA A C 1
ATOM 2198 O O . ALA A 1 276 ? 15.147 10.204 13.126 1.00 77.06 276 ALA A O 1
ATOM 2199 N N . LEU A 1 277 ? 16.611 10.563 14.803 1.00 80.44 277 LEU A N 1
ATOM 2200 C CA . LEU A 1 277 ? 15.980 9.743 15.831 1.00 80.44 277 LEU A CA 1
ATOM 2201 C C . LEU A 1 277 ? 15.918 10.553 17.126 1.00 80.44 277 LEU A C 1
ATOM 2203 O O . LEU A 1 277 ? 16.935 11.075 17.581 1.00 80.44 277 LEU A O 1
ATOM 2207 N N . SER A 1 278 ? 14.734 10.627 17.727 1.00 74.25 278 SER A N 1
ATOM 2208 C CA . SER A 1 278 ? 14.544 11.233 19.046 1.00 74.25 278 SER A CA 1
ATOM 2209 C C . SER A 1 278 ? 14.510 10.139 20.112 1.00 74.25 278 SER A C 1
ATOM 2211 O O . SER A 1 278 ? 13.666 9.246 20.062 1.00 74.25 278 SER A O 1
ATOM 2213 N N . LEU A 1 279 ? 15.427 10.211 21.076 1.00 73.62 279 LEU A N 1
ATOM 2214 C CA . LEU A 1 279 ? 15.511 9.345 22.252 1.00 73.62 279 LEU A CA 1
ATOM 2215 C C . LEU A 1 279 ? 15.313 10.222 23.493 1.00 73.62 279 LEU A C 1
ATOM 2217 O O . LEU A 1 279 ? 16.232 10.922 23.931 1.00 73.62 279 LEU A O 1
ATOM 2221 N N . GLY A 1 280 ? 14.090 10.229 24.027 1.00 71.56 280 GLY A N 1
ATOM 2222 C CA . GLY A 1 280 ? 13.698 11.157 25.091 1.00 71.56 280 GLY A CA 1
ATOM 2223 C C . GLY A 1 280 ? 13.886 12.611 24.648 1.00 71.56 280 GLY A C 1
ATOM 2224 O O . GLY A 1 280 ? 13.349 13.015 23.619 1.00 71.56 280 GLY A O 1
ATOM 2225 N N . ASN A 1 281 ? 14.703 13.367 25.387 1.00 68.88 281 ASN A N 1
ATOM 2226 C CA . ASN A 1 281 ? 14.991 14.781 25.102 1.00 68.88 281 ASN A CA 1
ATOM 2227 C C . ASN A 1 281 ? 16.164 14.993 24.129 1.00 68.88 281 ASN A C 1
ATOM 2229 O O . ASN A 1 281 ? 16.508 16.132 23.822 1.00 68.88 281 ASN A O 1
ATOM 2233 N N . THR A 1 282 ? 16.812 13.921 23.668 1.00 70.88 282 THR A N 1
ATOM 2234 C CA . THR A 1 282 ? 17.961 14.015 22.758 1.00 70.88 282 THR A CA 1
ATOM 2235 C C . THR A 1 282 ? 17.557 13.650 21.338 1.00 70.88 282 THR A C 1
ATOM 2237 O O . THR A 1 282 ? 16.945 12.609 21.104 1.00 70.88 282 THR A O 1
ATOM 2240 N N . VAL A 1 283 ? 17.906 14.506 20.379 1.00 81.31 283 VAL A N 1
ATOM 2241 C CA . VAL A 1 283 ? 17.717 14.251 18.948 1.00 81.31 283 VAL A CA 1
ATOM 2242 C C . VAL A 1 283 ? 19.081 13.953 18.345 1.00 81.31 283 VAL A C 1
ATOM 2244 O O . VAL A 1 283 ? 19.979 14.789 18.411 1.00 81.31 283 VAL A O 1
ATOM 2247 N N . THR A 1 284 ? 19.239 12.771 17.753 1.00 79.81 284 THR A N 1
ATOM 2248 C CA . THR A 1 284 ? 20.441 12.409 16.998 1.00 79.81 284 THR A CA 1
ATOM 2249 C C . THR A 1 284 ? 20.145 12.377 15.506 1.00 79.81 284 THR A C 1
ATOM 2251 O O . THR A 1 284 ? 19.130 11.839 15.067 1.00 79.81 284 THR A O 1
ATOM 2254 N N . THR A 1 285 ? 21.040 12.960 14.718 1.00 84.31 285 THR A N 1
ATOM 2255 C CA . THR A 1 285 ? 21.053 12.882 13.249 1.00 84.31 285 THR A CA 1
ATOM 2256 C C . THR A 1 285 ? 22.176 11.972 12.745 1.00 84.31 285 THR A C 1
ATOM 2258 O O . THR A 1 285 ? 22.316 11.771 11.536 1.00 84.31 285 THR A O 1
ATOM 2261 N N . ASP A 1 286 ? 22.972 11.404 13.659 1.00 85.19 286 ASP A N 1
ATOM 2262 C CA . ASP A 1 286 ? 24.065 10.506 13.314 1.00 85.19 286 ASP A CA 1
ATOM 2263 C C . ASP A 1 286 ? 23.532 9.142 12.863 1.00 85.19 286 ASP A C 1
ATOM 2265 O O . ASP A 1 286 ? 22.812 8.447 13.583 1.00 85.19 286 ASP A O 1
ATOM 2269 N N . LYS A 1 287 ? 23.918 8.738 11.653 1.00 81.75 287 LYS A N 1
ATOM 2270 C CA . LYS A 1 287 ? 23.385 7.536 11.002 1.00 81.75 287 LYS A CA 1
ATOM 2271 C C . LYS A 1 287 ? 23.767 6.259 11.741 1.00 81.75 287 LYS A C 1
ATOM 2273 O O . LYS A 1 287 ? 22.932 5.362 11.836 1.00 81.75 287 LYS A O 1
ATOM 2278 N N . SER A 1 288 ? 24.997 6.166 12.241 1.00 83.75 288 SER A N 1
ATOM 2279 C CA . SER A 1 288 ? 25.475 4.976 12.951 1.00 83.75 288 SER A CA 1
ATOM 2280 C C . SER A 1 288 ? 24.694 4.783 14.243 1.00 83.75 288 SER A C 1
ATOM 2282 O O . SER A 1 288 ? 24.131 3.715 14.467 1.00 83.75 288 SER A O 1
ATOM 2284 N N . THR A 1 289 ? 24.534 5.859 15.013 1.00 83.25 289 THR A N 1
ATOM 2285 C CA . THR A 1 289 ? 23.732 5.880 16.238 1.00 83.25 289 THR A CA 1
ATOM 2286 C C . THR A 1 289 ? 22.274 5.497 15.967 1.00 83.25 289 THR A C 1
ATOM 2288 O O . THR A 1 289 ? 21.693 4.717 16.724 1.00 83.25 289 THR A O 1
ATOM 2291 N N . ILE A 1 290 ? 21.668 5.996 14.881 1.00 83.69 290 ILE A N 1
ATOM 2292 C CA . ILE A 1 290 ? 20.305 5.610 14.477 1.00 83.69 290 ILE A CA 1
ATOM 2293 C C . ILE A 1 290 ? 20.232 4.099 14.206 1.00 83.69 290 ILE A C 1
ATOM 2295 O O . ILE A 1 290 ? 19.353 3.423 14.740 1.00 83.69 290 ILE A O 1
ATOM 2299 N N . ILE A 1 291 ? 21.160 3.560 13.408 1.00 81.31 291 ILE A N 1
ATOM 2300 C CA . ILE A 1 291 ? 21.194 2.136 13.037 1.00 81.31 291 ILE A CA 1
ATOM 2301 C C . ILE A 1 291 ? 21.412 1.249 14.266 1.00 81.31 291 ILE A C 1
ATOM 2303 O O . ILE A 1 291 ? 20.705 0.259 14.434 1.00 81.31 291 ILE A O 1
ATOM 2307 N N . GLU A 1 292 ? 22.349 1.601 15.144 1.00 85.50 292 GLU A N 1
ATOM 2308 C CA . GLU A 1 292 ? 22.629 0.851 16.369 1.00 85.50 292 GLU A CA 1
ATOM 2309 C C . GLU A 1 292 ? 21.426 0.815 17.306 1.00 85.50 292 GLU A C 1
ATOM 2311 O O . GLU A 1 292 ? 21.085 -0.250 17.818 1.00 85.50 292 GLU A O 1
ATOM 2316 N N . ASN A 1 293 ? 20.732 1.941 17.493 1.00 83.75 293 ASN A N 1
ATOM 2317 C CA . ASN A 1 293 ? 19.536 1.981 18.333 1.00 83.75 293 ASN A CA 1
ATOM 2318 C C . ASN A 1 293 ? 18.385 1.163 17.735 1.00 83.75 293 ASN A C 1
ATOM 2320 O O . ASN A 1 293 ? 17.714 0.438 18.471 1.00 83.75 293 ASN A O 1
ATOM 2324 N N . PHE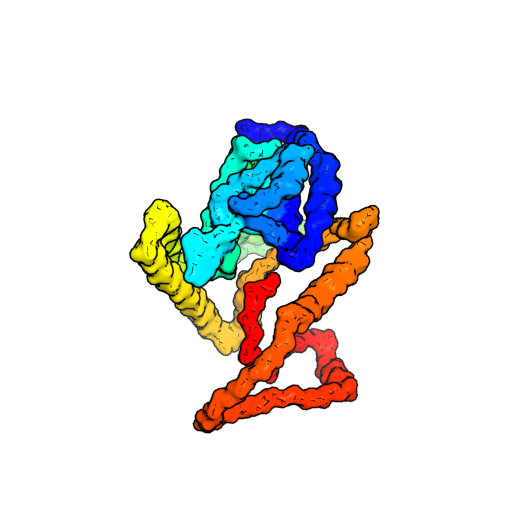 A 1 294 ? 18.192 1.205 16.413 1.00 79.44 294 PHE A N 1
ATOM 2325 C CA . PHE A 1 294 ? 17.240 0.327 15.726 1.00 79.44 294 PHE A CA 1
ATOM 2326 C C . PHE A 1 294 ? 17.611 -1.151 15.916 1.00 79.44 294 PHE A C 1
ATOM 2328 O O . PHE A 1 294 ? 16.783 -1.944 16.365 1.00 79.44 294 PHE A O 1
ATOM 2335 N N . ASN A 1 295 ? 18.866 -1.520 15.651 1.00 81.62 295 ASN A N 1
ATOM 2336 C CA . ASN A 1 295 ? 19.354 -2.887 15.823 1.00 81.62 295 ASN A CA 1
ATOM 2337 C C . ASN A 1 295 ? 19.193 -3.361 17.266 1.00 81.62 295 ASN A C 1
ATOM 2339 O O . ASN A 1 295 ? 18.724 -4.473 17.495 1.00 81.62 295 ASN A O 1
ATOM 2343 N N . LYS A 1 296 ? 19.515 -2.516 18.248 1.00 83.38 296 LYS A N 1
ATOM 2344 C CA . LYS A 1 296 ? 19.338 -2.815 19.669 1.00 83.38 296 LYS A CA 1
ATOM 2345 C C . LYS A 1 296 ? 17.865 -3.026 20.006 1.00 83.38 296 LYS A C 1
ATOM 2347 O O . LYS A 1 296 ? 17.536 -4.011 20.659 1.00 83.38 296 LYS A O 1
ATOM 2352 N N . HIS A 1 297 ? 16.973 -2.155 19.536 1.00 76.81 297 HIS A N 1
ATOM 2353 C CA . HIS A 1 297 ? 15.537 -2.286 19.772 1.00 76.81 297 HIS A CA 1
ATOM 2354 C C . HIS A 1 297 ? 14.991 -3.614 19.229 1.00 76.81 297 HIS A C 1
ATOM 2356 O O . HIS A 1 297 ? 14.388 -4.382 19.973 1.00 76.81 297 HIS A O 1
ATOM 2362 N N . PHE A 1 298 ? 15.255 -3.933 17.959 1.00 71.25 298 PHE A N 1
ATOM 2363 C CA . PHE A 1 298 ? 14.692 -5.132 17.333 1.00 71.25 298 PHE A CA 1
ATOM 2364 C C . PHE A 1 298 ? 15.382 -6.433 17.761 1.00 71.25 298 PHE A C 1
ATOM 2366 O O . PHE A 1 298 ? 14.721 -7.466 17.838 1.00 71.25 298 PHE A O 1
ATOM 2373 N N . SER A 1 299 ? 16.672 -6.399 18.108 1.00 75.94 299 SER A N 1
ATOM 2374 C CA . SER A 1 299 ? 17.355 -7.572 18.679 1.00 75.94 299 SER A CA 1
ATOM 2375 C C . SER A 1 299 ? 16.878 -7.883 20.101 1.00 75.94 299 SER A C 1
ATOM 2377 O O . SER A 1 299 ? 16.720 -9.050 20.450 1.00 75.94 299 SER A O 1
ATOM 2379 N N . THR A 1 300 ? 16.570 -6.864 20.911 1.00 74.19 300 THR A N 1
ATOM 2380 C CA . THR A 1 300 ? 16.065 -7.058 22.281 1.00 74.19 300 THR A CA 1
ATOM 2381 C C . THR A 1 300 ? 14.562 -7.334 22.353 1.00 74.19 300 THR A C 1
ATOM 2383 O O . THR A 1 300 ? 14.130 -8.052 23.255 1.00 74.19 300 THR A O 1
ATOM 2386 N N . ALA A 1 301 ? 13.763 -6.859 21.389 1.00 62.78 301 ALA A N 1
ATOM 2387 C CA . ALA A 1 301 ? 12.322 -7.124 21.325 1.00 62.78 301 ALA A CA 1
ATOM 2388 C C . ALA A 1 301 ? 11.984 -8.628 21.314 1.00 62.78 301 ALA A C 1
ATOM 2390 O O . ALA A 1 301 ? 10.978 -9.036 21.892 1.00 62.78 301 ALA A O 1
ATOM 2391 N N . GLY A 1 302 ? 12.849 -9.472 20.736 1.00 53.12 302 GLY A N 1
ATOM 2392 C CA . GLY A 1 302 ? 12.688 -10.930 20.760 1.00 53.12 302 GLY A CA 1
ATOM 2393 C C . GLY A 1 302 ? 12.706 -11.535 22.172 1.00 53.12 302 GLY A C 1
ATOM 2394 O O . GLY A 1 302 ? 11.960 -12.473 22.449 1.00 53.12 302 GLY A O 1
ATOM 2395 N N . HIS A 1 303 ? 13.488 -10.970 23.099 1.00 54.19 303 HIS A N 1
ATOM 2396 C CA . HIS A 1 303 ? 13.568 -11.458 24.481 1.00 54.19 303 HIS A CA 1
ATOM 2397 C C . H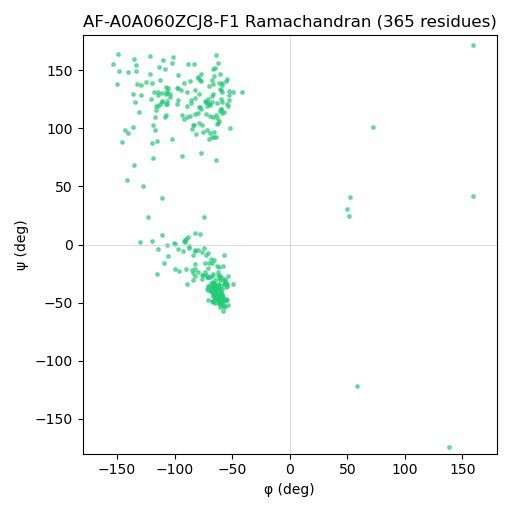IS A 1 303 ? 12.315 -11.131 25.307 1.00 54.19 303 HIS A C 1
ATOM 2399 O O . HIS A 1 303 ? 11.974 -11.880 26.222 1.00 54.19 303 HIS A O 1
ATOM 2405 N N . ALA A 1 304 ? 11.584 -10.067 24.961 1.00 48.38 304 ALA A N 1
ATOM 2406 C CA . ALA A 1 304 ? 10.360 -9.682 25.664 1.00 48.38 304 ALA A CA 1
ATOM 2407 C C . ALA A 1 304 ? 9.237 -10.729 25.514 1.00 48.38 304 ALA A C 1
ATOM 2409 O O . ALA A 1 304 ? 8.454 -10.929 26.442 1.00 48.38 304 ALA A O 1
ATOM 2410 N N . PHE A 1 305 ? 9.196 -11.461 24.394 1.00 45.84 305 PHE A N 1
ATOM 2411 C CA . PHE A 1 305 ? 8.232 -12.548 24.179 1.00 45.84 305 PHE A CA 1
ATOM 2412 C C . PHE A 1 305 ? 8.518 -13.790 25.038 1.00 45.84 305 PHE A C 1
ATOM 2414 O O . PHE A 1 305 ? 7.588 -14.507 25.403 1.00 45.84 305 PHE A O 1
ATOM 2421 N N . HIS A 1 306 ? 9.780 -14.025 25.412 1.00 43.62 306 HIS A N 1
ATOM 2422 C CA . HIS A 1 306 ? 10.161 -15.133 26.296 1.00 43.62 306 HIS A CA 1
ATOM 2423 C C . HIS A 1 306 ? 9.828 -14.874 27.770 1.00 43.62 306 HIS A C 1
ATOM 2425 O O . HIS A 1 306 ? 9.595 -15.819 28.514 1.00 43.62 306 HIS A O 1
ATOM 2431 N N . LEU A 1 307 ? 9.765 -13.611 28.195 1.00 45.62 307 LEU A N 1
ATOM 2432 C CA . LEU A 1 307 ? 9.436 -13.248 29.578 1.00 45.62 307 LEU A CA 1
ATOM 2433 C C . LEU A 1 307 ? 7.923 -13.242 29.858 1.00 45.62 307 LEU A C 1
ATOM 2435 O O . LEU A 1 307 ? 7.516 -13.272 31.014 1.00 45.62 307 LEU A O 1
ATOM 2439 N N . ALA A 1 308 ? 7.090 -13.222 28.813 1.00 40.53 308 ALA A N 1
ATOM 2440 C CA . ALA A 1 308 ? 5.630 -13.209 28.921 1.00 40.53 308 ALA A CA 1
ATOM 2441 C C . ALA A 1 308 ? 4.991 -14.611 28.913 1.00 40.53 308 ALA A C 1
ATOM 2443 O O . ALA A 1 308 ? 3.765 -14.723 28.932 1.00 40.53 308 ALA A O 1
ATOM 2444 N N . THR A 1 309 ? 5.785 -15.687 28.866 1.00 35.75 309 THR A N 1
ATOM 2445 C CA . THR A 1 309 ? 5.243 -17.043 29.018 1.00 35.75 309 THR A CA 1
ATOM 2446 C C . THR A 1 309 ? 5.005 -17.299 30.509 1.00 35.75 309 THR A C 1
ATOM 2448 O O . THR A 1 309 ? 5.969 -17.263 31.275 1.00 35.75 309 THR A O 1
ATOM 2451 N N . PRO A 1 310 ? 3.762 -17.555 30.962 1.00 43.22 310 PRO A N 1
ATOM 2452 C CA . PRO A 1 310 ? 3.554 -18.043 32.314 1.00 43.22 310 PRO A CA 1
ATOM 2453 C C . PRO A 1 310 ? 4.326 -19.354 32.464 1.00 43.22 310 PRO A C 1
ATOM 2455 O O . PRO A 1 310 ? 4.320 -20.192 31.556 1.00 43.22 310 PRO A O 1
ATOM 2458 N N . THR A 1 311 ? 4.994 -19.516 33.602 1.00 39.94 311 THR A N 1
ATOM 2459 C CA . THR A 1 311 ? 5.590 -20.778 34.041 1.00 39.94 311 THR A CA 1
ATOM 2460 C C . THR A 1 311 ? 4.636 -21.937 33.734 1.00 39.94 311 THR A C 1
ATOM 2462 O O . THR A 1 311 ? 3.443 -21.831 34.036 1.00 39.94 311 THR A O 1
ATOM 2465 N N . PRO A 1 312 ? 5.107 -23.035 33.112 1.00 38.22 312 PRO A N 1
ATOM 2466 C CA . PRO A 1 312 ? 4.239 -24.155 32.799 1.00 38.22 312 PRO A CA 1
ATOM 2467 C C . PRO A 1 312 ? 3.721 -24.745 34.111 1.00 38.22 312 PRO A C 1
ATOM 2469 O O . PRO A 1 312 ? 4.460 -25.349 34.885 1.00 38.22 312 PRO A O 1
ATOM 2472 N N . VAL A 1 313 ? 2.434 -24.529 34.370 1.00 38.06 313 VAL A N 1
ATOM 2473 C CA . VAL A 1 313 ? 1.685 -25.251 35.393 1.00 38.06 313 VAL A CA 1
ATOM 2474 C C . VAL A 1 313 ? 1.751 -26.730 35.017 1.00 38.06 313 VAL A C 1
ATOM 2476 O O . VAL A 1 313 ? 1.430 -27.090 33.884 1.00 38.06 313 VAL A O 1
ATOM 2479 N N . ASN A 1 314 ? 2.210 -27.566 35.952 1.00 40.53 314 ASN A N 1
ATOM 2480 C CA . ASN A 1 314 ? 2.270 -29.021 35.820 1.00 40.53 314 ASN A CA 1
ATOM 2481 C C . ASN A 1 314 ? 0.900 -29.578 35.399 1.00 40.53 314 ASN A C 1
ATOM 2483 O O . ASN A 1 314 ? 0.016 -29.756 36.235 1.00 40.53 314 ASN A O 1
ATOM 2487 N N . TYR A 1 315 ? 0.735 -29.881 34.113 1.00 33.31 315 TYR A N 1
ATOM 2488 C CA . TYR A 1 315 ? -0.340 -30.743 33.636 1.00 33.31 315 TYR A CA 1
ATOM 2489 C C . TYR A 1 315 ? 0.187 -32.181 33.542 1.00 33.31 315 TYR A C 1
ATOM 2491 O O . TYR A 1 315 ? 1.271 -32.384 32.986 1.00 33.31 315 TYR A O 1
ATOM 2499 N N . PRO A 1 316 ? -0.550 -33.188 34.050 1.00 37.97 316 PRO A N 1
ATOM 2500 C CA . PRO A 1 316 ? -0.197 -34.588 33.853 1.00 37.97 316 PRO A CA 1
ATOM 2501 C C . PRO A 1 316 ? -0.159 -34.905 32.356 1.00 37.97 316 PRO A C 1
ATOM 2503 O O . PRO A 1 316 ? -1.076 -34.560 31.609 1.00 37.97 316 PRO A O 1
ATOM 2506 N N . SER A 1 317 ? 0.922 -35.542 31.917 1.00 33.78 317 SER A N 1
ATOM 2507 C CA . SER A 1 317 ? 1.149 -35.910 30.521 1.00 33.78 317 SER A CA 1
ATOM 2508 C C . SER A 1 317 ? 0.034 -36.835 30.002 1.00 33.78 317 SER A C 1
ATOM 2510 O O . SER A 1 317 ? -0.281 -37.821 30.671 1.00 33.78 317 SER A O 1
ATOM 2512 N N . PRO A 1 318 ? -0.551 -36.585 28.814 1.00 36.53 318 PRO A N 1
ATOM 2513 C CA . PRO A 1 318 ? -1.457 -37.537 28.185 1.00 36.53 318 PRO A CA 1
ATOM 2514 C C . PRO A 1 318 ? -0.706 -38.797 27.747 1.00 36.53 318 PRO A C 1
ATOM 2516 O O . PRO A 1 318 ? 0.416 -38.728 27.242 1.00 36.53 318 PRO A O 1
ATOM 2519 N N . SER A 1 319 ? -1.364 -39.937 27.922 1.00 39.81 319 SER A N 1
ATOM 2520 C CA . SER A 1 319 ? -0.886 -41.286 27.635 1.00 39.81 319 SER A CA 1
ATOM 2521 C C . SER A 1 319 ? -0.356 -41.438 26.206 1.00 39.81 319 SER A C 1
ATOM 2523 O O . SER A 1 319 ? -0.999 -41.057 25.227 1.00 39.81 319 SER A O 1
ATOM 2525 N N . THR A 1 320 ? 0.826 -42.035 26.099 1.00 37.53 320 THR A N 1
ATOM 2526 C CA . THR A 1 320 ? 1.602 -42.261 24.881 1.00 37.53 320 THR A CA 1
ATOM 2527 C C . THR A 1 320 ? 0.859 -43.172 23.897 1.00 37.53 320 THR A C 1
ATOM 2529 O O . THR A 1 320 ? 0.823 -44.387 24.066 1.00 37.53 320 THR A O 1
ATOM 2532 N N . ALA A 1 321 ? 0.306 -42.600 22.826 1.00 38.41 321 ALA A N 1
ATOM 2533 C CA . ALA A 1 321 ? -0.022 -43.346 21.614 1.00 38.41 321 ALA A CA 1
ATOM 2534 C C . ALA A 1 321 ? 1.202 -43.326 20.686 1.00 38.41 321 ALA A C 1
ATOM 2536 O O . ALA A 1 321 ? 1.587 -42.289 20.144 1.00 38.41 321 ALA A O 1
ATOM 2537 N N . THR A 1 322 ? 1.838 -44.484 20.536 1.00 42.31 322 THR A N 1
ATOM 2538 C CA . THR A 1 322 ? 3.027 -44.728 19.719 1.00 42.31 322 THR A CA 1
ATOM 2539 C C . THR A 1 322 ? 2.729 -44.470 18.240 1.00 42.31 322 THR A C 1
ATOM 2541 O O . THR A 1 322 ? 2.121 -45.287 17.551 1.00 42.31 322 THR A O 1
ATOM 2544 N N . ARG A 1 323 ? 3.195 -43.332 17.720 1.00 39.41 323 ARG A N 1
ATOM 2545 C CA . ARG A 1 323 ? 3.412 -43.121 16.283 1.00 39.41 323 ARG A CA 1
ATOM 2546 C C . ARG A 1 323 ? 4.917 -42.946 16.062 1.00 39.41 323 ARG A C 1
ATOM 2548 O O . ARG A 1 323 ? 5.506 -42.113 16.749 1.00 39.41 323 ARG A O 1
ATOM 2555 N N . PRO A 1 324 ? 5.555 -43.685 15.137 1.00 41.00 324 PRO A N 1
ATOM 2556 C CA . PRO A 1 324 ? 6.973 -43.500 14.867 1.00 41.00 324 PRO A CA 1
ATOM 2557 C C . PRO A 1 324 ? 7.170 -42.138 14.194 1.00 41.00 324 PRO A C 1
ATOM 2559 O O . PRO A 1 324 ? 6.727 -41.923 13.065 1.00 41.00 324 PRO A O 1
ATOM 2562 N N . SER A 1 325 ? 7.786 -41.196 14.909 1.00 48.00 325 SER A N 1
ATOM 2563 C CA . SER A 1 325 ? 8.242 -39.933 14.335 1.00 48.00 325 SER A CA 1
ATOM 2564 C C . SER A 1 325 ? 9.555 -40.183 13.585 1.00 48.00 325 SER A C 1
ATOM 2566 O O . SER A 1 325 ? 10.473 -40.797 14.135 1.00 48.00 325 SER A O 1
ATOM 2568 N N . PRO A 1 326 ? 9.691 -39.750 12.322 1.00 50.62 326 PRO A N 1
ATOM 2569 C CA . PRO A 1 326 ? 10.982 -39.776 11.671 1.00 50.62 326 PRO A CA 1
ATOM 2570 C C . PRO A 1 326 ? 11.772 -38.556 12.161 1.00 50.62 326 PRO A C 1
ATOM 2572 O O . PRO A 1 326 ? 11.428 -37.417 11.859 1.00 50.62 326 PRO A O 1
ATOM 2575 N N . HIS A 1 327 ? 12.838 -38.844 12.906 1.00 45.44 327 HIS A N 1
ATOM 2576 C CA . HIS A 1 327 ? 13.936 -37.955 13.296 1.00 45.44 327 HIS A CA 1
ATOM 2577 C C . HIS A 1 327 ? 13.613 -36.888 14.354 1.00 45.44 327 HIS A C 1
ATOM 2579 O O . HIS A 1 327 ? 13.101 -35.805 14.081 1.00 45.44 327 HIS A O 1
ATOM 2585 N N . HIS A 1 328 ? 14.032 -37.190 15.585 1.00 48.91 328 HIS A N 1
ATOM 2586 C CA . HIS A 1 328 ? 14.282 -36.200 16.626 1.00 48.91 328 HIS A CA 1
ATOM 2587 C C . HIS A 1 328 ? 15.322 -35.200 16.099 1.00 48.91 328 HIS A C 1
ATOM 2589 O O . HIS A 1 328 ? 16.464 -35.564 15.818 1.00 48.91 328 HIS A O 1
ATOM 2595 N N . PHE A 1 329 ? 14.916 -33.949 15.914 1.00 40.53 329 PHE A N 1
ATOM 2596 C CA . PHE A 1 329 ? 15.823 -32.879 15.529 1.00 40.53 329 PHE A CA 1
ATOM 2597 C C . PHE A 1 329 ? 16.585 -32.428 16.779 1.00 40.53 329 PHE A C 1
ATOM 2599 O O . PHE A 1 329 ? 16.018 -31.777 17.654 1.00 40.53 329 PHE A O 1
ATOM 2606 N N . SER A 1 330 ? 17.851 -32.829 16.891 1.00 55.94 330 SER A N 1
ATOM 2607 C CA . SER A 1 330 ? 18.741 -32.417 17.977 1.00 55.94 330 SER A CA 1
ATOM 2608 C C . SER A 1 330 ? 19.757 -31.427 17.435 1.00 55.94 330 SER A C 1
ATOM 2610 O O . SER A 1 330 ? 20.499 -31.747 16.507 1.00 55.94 330 SER A O 1
ATOM 2612 N N . PHE A 1 331 ? 19.820 -30.239 18.029 1.00 48.84 331 PHE A N 1
ATOM 2613 C CA . PHE A 1 331 ? 20.932 -29.334 17.781 1.00 48.84 331 PHE A CA 1
ATOM 2614 C C . PHE A 1 331 ? 22.188 -29.924 18.422 1.00 48.84 331 PHE A C 1
ATOM 2616 O O . PHE A 1 331 ? 22.225 -30.171 19.626 1.00 48.84 331 PHE A O 1
ATOM 2623 N N . THR A 1 332 ? 23.212 -30.184 17.617 1.00 70.25 332 THR A N 1
ATOM 2624 C CA . THR A 1 332 ? 24.548 -30.498 18.125 1.00 70.25 332 THR A CA 1
ATOM 2625 C C . THR A 1 332 ? 25.229 -29.206 18.548 1.00 70.25 332 THR A C 1
ATOM 2627 O O . THR A 1 332 ? 25.084 -28.181 17.879 1.00 70.25 332 THR A O 1
ATOM 2630 N N . HIS A 1 333 ? 25.978 -29.241 19.648 1.00 67.88 333 HIS A N 1
ATOM 2631 C CA . HIS A 1 333 ? 26.772 -28.095 20.074 1.00 67.88 333 HIS A CA 1
ATOM 2632 C C . HIS A 1 333 ? 27.792 -27.754 18.981 1.00 67.88 333 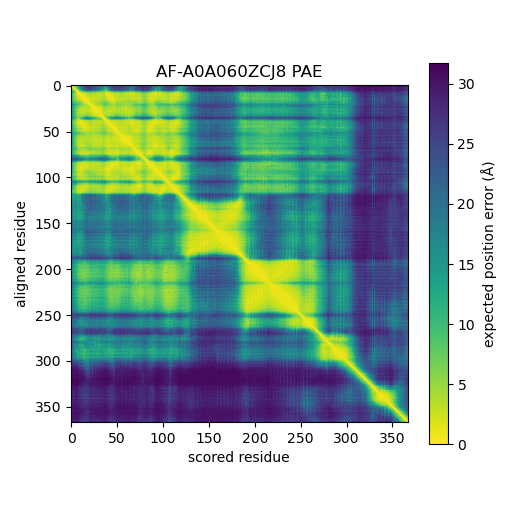HIS A C 1
ATOM 2634 O O . HIS A 1 333 ? 28.685 -28.545 18.696 1.00 67.88 333 HIS A O 1
ATOM 2640 N N . ILE A 1 334 ? 27.649 -26.574 18.380 1.00 72.81 334 ILE A N 1
ATOM 2641 C CA . ILE A 1 334 ? 28.584 -26.049 17.382 1.00 72.81 334 ILE A CA 1
ATOM 2642 C C . ILE A 1 334 ? 29.755 -25.423 18.138 1.00 72.81 334 ILE A C 1
ATOM 2644 O O . ILE A 1 334 ? 29.529 -24.596 19.024 1.00 72.81 334 ILE A O 1
ATOM 2648 N N . GLN A 1 335 ? 30.984 -25.834 17.837 1.00 84.50 335 GLN A N 1
ATOM 2649 C CA . GLN A 1 335 ? 32.181 -25.241 18.425 1.00 84.50 335 GLN A CA 1
ATOM 2650 C C . GLN A 1 335 ? 32.651 -24.052 17.582 1.00 84.50 335 GLN A C 1
ATOM 2652 O O . GLN A 1 335 ? 32.418 -23.980 16.376 1.00 84.50 335 GLN A O 1
ATOM 2657 N N . ILE A 1 336 ? 33.374 -23.120 18.207 1.00 77.50 336 ILE A N 1
ATOM 2658 C CA . ILE A 1 336 ? 33.948 -21.948 17.519 1.00 77.50 336 ILE A CA 1
ATOM 2659 C C . ILE A 1 336 ? 34.838 -22.378 16.338 1.00 77.50 336 ILE A C 1
ATOM 2661 O O . ILE A 1 336 ? 34.849 -21.720 15.298 1.00 77.50 336 ILE A O 1
ATOM 2665 N N . ALA A 1 337 ? 35.527 -23.515 16.467 1.00 77.44 337 ALA A N 1
ATOM 2666 C CA . ALA A 1 337 ? 36.365 -24.073 15.410 1.00 77.44 337 ALA A CA 1
ATOM 2667 C C . ALA A 1 337 ? 35.560 -24.500 14.167 1.00 77.44 337 ALA A C 1
ATOM 2669 O O . ALA A 1 337 ? 36.036 -24.328 13.047 1.00 77.44 337 ALA A O 1
ATOM 2670 N N . ASP A 1 338 ? 34.331 -24.993 14.350 1.00 72.94 338 ASP A N 1
ATOM 2671 C CA . ASP A 1 338 ? 33.451 -25.403 13.249 1.00 72.94 338 ASP A CA 1
ATOM 2672 C C . ASP A 1 338 ? 32.990 -24.187 12.437 1.00 72.94 338 ASP A C 1
ATOM 2674 O O . ASP A 1 338 ? 32.983 -24.212 11.207 1.00 72.94 338 ASP A O 1
ATOM 2678 N N . VAL A 1 339 ? 32.678 -23.085 13.129 1.00 75.44 339 VAL A N 1
ATOM 2679 C CA . VAL A 1 339 ? 32.297 -21.811 12.500 1.00 75.44 339 VAL A CA 1
ATOM 2680 C C . VAL A 1 339 ? 33.478 -21.204 11.742 1.00 75.44 339 VAL A C 1
ATOM 2682 O O . VAL A 1 339 ? 33.318 -20.757 10.609 1.00 75.44 339 VAL A O 1
ATOM 2685 N N . LEU A 1 340 ? 34.675 -21.219 12.335 1.00 72.81 340 LEU A N 1
ATOM 2686 C CA . LEU A 1 340 ? 35.902 -20.721 11.704 1.00 72.81 340 LEU A CA 1
ATOM 2687 C C . LEU A 1 340 ? 36.264 -21.509 10.444 1.00 72.81 340 LEU A C 1
ATOM 2689 O O . LEU A 1 340 ? 36.599 -20.908 9.424 1.00 72.81 340 LEU A O 1
ATOM 2693 N N . LYS A 1 341 ? 36.151 -22.838 10.499 1.00 77.88 341 LYS A N 1
ATOM 2694 C CA . LYS A 1 341 ? 36.383 -23.716 9.352 1.00 77.88 341 LYS A CA 1
ATOM 2695 C C . LYS A 1 341 ? 35.418 -23.408 8.210 1.00 77.88 341 LYS A C 1
ATOM 2697 O O . LYS A 1 341 ? 35.847 -23.320 7.064 1.00 77.88 341 LYS A O 1
ATOM 2702 N N . GLU A 1 342 ? 34.135 -23.213 8.509 1.00 75.44 342 GLU A N 1
ATOM 2703 C CA . GLU A 1 342 ? 33.165 -22.863 7.470 1.00 75.44 342 GLU A CA 1
ATOM 2704 C C . GLU A 1 342 ? 33.397 -21.465 6.900 1.00 75.44 342 GLU A C 1
ATOM 2706 O O . GLU A 1 342 ? 33.362 -21.304 5.686 1.00 75.44 342 GLU A O 1
ATOM 2711 N N . LEU A 1 343 ? 33.732 -20.474 7.732 1.00 71.94 343 LEU A N 1
ATOM 2712 C CA . LEU A 1 343 ? 34.068 -19.125 7.266 1.00 71.94 343 LEU A CA 1
ATOM 2713 C C . LEU A 1 343 ? 35.295 -19.105 6.342 1.00 71.94 343 LEU A C 1
ATOM 2715 O O . LEU A 1 343 ? 35.306 -18.354 5.371 1.00 71.94 343 LEU A O 1
ATOM 2719 N N . GLN A 1 344 ? 36.304 -19.938 6.612 1.00 75.62 344 GLN A N 1
ATOM 2720 C CA . GLN A 1 344 ? 37.494 -20.072 5.761 1.00 75.62 344 GLN A CA 1
ATOM 2721 C C . GLN A 1 344 ? 37.197 -20.738 4.412 1.00 75.62 344 GLN A C 1
ATOM 2723 O O . GLN A 1 344 ? 37.880 -20.461 3.429 1.00 75.62 344 GLN A O 1
ATOM 2728 N N . ASN A 1 345 ? 36.172 -21.588 4.352 1.00 71.31 345 ASN A N 1
ATOM 2729 C CA . ASN A 1 345 ? 35.754 -22.262 3.124 1.00 71.31 345 ASN A CA 1
ATOM 2730 C C . ASN A 1 345 ? 34.853 -21.390 2.231 1.00 71.31 345 ASN A C 1
ATOM 2732 O O . ASN A 1 345 ? 34.505 -21.809 1.123 1.00 71.31 345 ASN A O 1
ATOM 2736 N N . LEU A 1 346 ? 34.474 -20.187 2.680 1.00 65.75 346 LEU A N 1
ATOM 2737 C CA . LEU A 1 346 ? 33.691 -19.255 1.877 1.00 65.75 346 LEU A CA 1
ATOM 2738 C C . LEU A 1 346 ? 34.584 -18.564 0.837 1.00 65.75 346 LEU A C 1
ATOM 2740 O O . LEU A 1 346 ? 35.465 -17.778 1.167 1.00 65.75 346 LEU A O 1
ATOM 2744 N N . ASP A 1 347 ? 34.301 -18.804 -0.443 1.00 66.50 347 ASP A N 1
ATOM 2745 C CA . ASP A 1 347 ? 34.805 -18.003 -1.568 1.00 66.50 347 ASP A CA 1
ATOM 2746 C C . ASP A 1 347 ? 34.361 -16.523 -1.423 1.00 66.50 347 ASP A C 1
ATOM 2748 O O . ASP A 1 347 ? 33.161 -16.231 -1.538 1.00 66.50 347 ASP A O 1
ATOM 2752 N N . PRO A 1 348 ? 35.288 -15.568 -1.203 1.00 60.12 348 PRO A N 1
ATOM 2753 C CA . PRO A 1 348 ? 34.957 -14.169 -0.920 1.00 60.12 348 PRO A CA 1
ATOM 2754 C C . PRO A 1 348 ? 34.341 -13.429 -2.117 1.00 60.12 348 PRO A C 1
ATOM 2756 O O . PRO A 1 348 ? 33.780 -12.346 -1.949 1.00 60.12 348 PRO A O 1
ATOM 2759 N N . TYR A 1 349 ? 34.392 -14.010 -3.321 1.00 52.28 349 TYR A N 1
ATOM 2760 C CA . TYR A 1 349 ? 33.825 -13.431 -4.541 1.00 52.28 349 TYR A CA 1
ATOM 2761 C C . TYR A 1 349 ? 32.463 -14.031 -4.919 1.00 52.28 349 TYR A C 1
ATOM 2763 O O . TYR A 1 349 ? 31.859 -13.627 -5.918 1.00 52.28 349 TYR A O 1
ATOM 2771 N N . LYS A 1 350 ? 31.935 -14.964 -4.114 1.00 52.00 350 LYS A N 1
ATOM 2772 C CA . LYS A 1 350 ? 30.597 -15.541 -4.285 1.00 52.00 350 LYS A CA 1
ATOM 2773 C C . LYS A 1 350 ? 29.709 -15.248 -3.086 1.00 52.00 350 LYS A C 1
ATOM 2775 O O . LYS A 1 350 ? 30.029 -15.547 -1.940 1.00 52.00 350 LYS A O 1
ATOM 2780 N N . SER A 1 351 ? 28.500 -14.762 -3.362 1.00 44.06 351 SER A N 1
ATOM 2781 C CA . SER A 1 351 ? 27.434 -14.775 -2.363 1.00 44.06 351 SER A CA 1
ATOM 2782 C C . SER A 1 351 ? 27.035 -16.227 -2.078 1.00 44.06 351 SER A C 1
ATOM 2784 O O . SER A 1 351 ? 26.412 -16.864 -2.931 1.00 44.06 351 SER A O 1
ATOM 2786 N N . HIS A 1 352 ? 27.364 -16.747 -0.898 1.00 42.75 352 HIS A N 1
ATOM 2787 C CA . HIS A 1 352 ? 26.882 -18.049 -0.445 1.00 42.75 352 HIS A CA 1
ATOM 2788 C C . HIS A 1 352 ? 25.418 -17.894 -0.022 1.00 42.75 352 HIS A C 1
ATOM 2790 O O . HIS A 1 352 ? 25.119 -17.436 1.078 1.00 42.75 352 HIS A O 1
ATOM 2796 N N . ARG A 1 353 ? 24.481 -18.216 -0.920 1.00 39.00 353 ARG A N 1
ATOM 2797 C CA . ARG A 1 353 ? 23.094 -18.479 -0.512 1.00 39.00 353 ARG A CA 1
ATOM 2798 C C . ARG A 1 353 ? 23.048 -19.884 0.086 1.00 39.00 353 ARG A C 1
ATOM 2800 O O . ARG A 1 353 ? 23.737 -20.777 -0.405 1.00 39.00 353 ARG A O 1
ATOM 2807 N N . LEU A 1 354 ? 22.274 -20.062 1.161 1.00 43.50 354 LEU A N 1
ATOM 2808 C CA . LEU A 1 354 ? 22.021 -21.353 1.813 1.00 43.50 354 LEU A CA 1
ATOM 2809 C C . LEU A 1 354 ? 21.277 -22.310 0.858 1.00 43.50 354 LEU A C 1
ATOM 2811 O O . LEU A 1 354 ? 20.097 -22.595 1.029 1.00 43.50 354 LEU A O 1
ATOM 2815 N N . ASP A 1 355 ? 21.961 -22.831 -0.155 1.00 37.12 355 ASP A N 1
ATOM 2816 C CA . ASP A 1 355 ? 21.341 -23.664 -1.188 1.00 37.12 355 ASP A CA 1
ATOM 2817 C C . ASP A 1 355 ? 21.356 -25.165 -0.821 1.00 37.12 355 ASP A C 1
ATOM 2819 O O . ASP A 1 355 ? 20.926 -26.003 -1.612 1.00 37.12 355 ASP A O 1
ATOM 2823 N N . LYS A 1 356 ? 21.816 -25.535 0.388 1.00 33.47 356 LYS A N 1
ATOM 2824 C CA . LYS A 1 356 ? 21.877 -26.942 0.844 1.00 33.47 356 LYS A CA 1
ATOM 2825 C C . LYS A 1 356 ? 21.287 -27.253 2.223 1.00 33.47 356 LYS A C 1
ATOM 2827 O O . LYS A 1 356 ? 21.274 -28.418 2.605 1.00 33.47 356 LYS A O 1
ATOM 2832 N N . MET A 1 357 ? 20.710 -26.283 2.933 1.00 31.22 357 MET A N 1
ATOM 2833 C CA . MET A 1 357 ? 19.886 -26.566 4.116 1.00 31.22 357 MET A CA 1
ATOM 2834 C C . MET A 1 357 ? 18.447 -26.137 3.857 1.00 31.22 357 MET A C 1
ATOM 2836 O O . MET A 1 357 ? 18.040 -25.013 4.135 1.00 31.22 357 MET A O 1
ATOM 2840 N N . ILE A 1 358 ? 17.654 -27.059 3.309 1.00 27.80 358 ILE A N 1
ATOM 2841 C CA . ILE A 1 358 ? 16.200 -26.924 3.313 1.00 27.80 358 ILE A CA 1
ATOM 2842 C C . ILE A 1 358 ? 15.739 -27.126 4.760 1.00 27.80 358 ILE A C 1
ATOM 2844 O O . ILE A 1 358 ? 15.436 -28.240 5.179 1.00 27.80 358 ILE A O 1
ATOM 2848 N N . CYS A 1 359 ? 15.649 -26.036 5.518 1.00 27.53 359 CYS A N 1
ATOM 2849 C CA . CYS A 1 359 ? 14.785 -25.991 6.685 1.00 27.53 359 CYS A CA 1
ATOM 2850 C C . CYS A 1 359 ? 13.364 -25.702 6.177 1.00 27.53 359 CYS A C 1
ATOM 2852 O O . CYS A 1 359 ? 12.989 -24.561 5.894 1.00 27.53 359 CYS A O 1
ATOM 2854 N N . ARG A 1 360 ? 12.570 -26.761 5.971 1.00 32.88 360 ARG A N 1
ATOM 2855 C CA . ARG A 1 360 ? 11.117 -26.634 5.789 1.00 32.88 360 ARG A CA 1
ATOM 2856 C C . ARG A 1 360 ? 10.547 -26.129 7.115 1.00 32.88 360 ARG A C 1
ATOM 2858 O O . ARG A 1 360 ? 10.312 -26.957 7.982 1.00 32.88 360 ARG A O 1
ATOM 2865 N N . ASN A 1 361 ? 10.414 -24.808 7.277 1.00 35.38 361 ASN A N 1
ATOM 2866 C CA . ASN A 1 361 ? 9.402 -24.098 8.096 1.00 35.38 361 ASN A CA 1
ATOM 2867 C C . ASN A 1 361 ? 9.807 -22.660 8.481 1.00 35.38 361 ASN A C 1
ATOM 2869 O O . ASN A 1 361 ? 9.515 -22.199 9.579 1.00 35.38 361 ASN A O 1
ATOM 2873 N N . CYS A 1 362 ? 10.391 -21.890 7.561 1.00 27.30 362 CYS A N 1
ATOM 2874 C CA . CYS A 1 362 ? 10.472 -20.434 7.716 1.00 27.30 362 CYS A CA 1
ATOM 2875 C C . CYS A 1 362 ? 9.727 -19.747 6.569 1.00 27.30 362 CYS A C 1
ATOM 2877 O O . CYS A 1 362 ? 10.309 -19.219 5.629 1.00 27.30 362 CYS A O 1
ATOM 2879 N N . CYS A 1 363 ? 8.399 -19.790 6.638 1.00 24.73 363 CYS A N 1
ATOM 2880 C CA . CYS A 1 363 ? 7.537 -18.815 5.982 1.00 24.73 363 CYS A CA 1
ATOM 2881 C C . CYS A 1 363 ? 6.724 -18.136 7.078 1.00 24.73 363 CYS A C 1
ATOM 2883 O O . CYS A 1 363 ? 5.626 -18.579 7.396 1.00 24.73 363 CYS A O 1
ATOM 2885 N N . ASN A 1 364 ? 7.282 -17.075 7.654 1.00 26.16 364 ASN A N 1
ATOM 2886 C CA . ASN A 1 364 ? 6.502 -16.080 8.370 1.00 26.16 364 ASN A CA 1
ATOM 2887 C C . ASN A 1 364 ? 6.710 -14.746 7.637 1.00 26.16 364 ASN A C 1
ATOM 2889 O O . ASN A 1 364 ? 7.808 -14.196 7.706 1.00 26.16 364 ASN A O 1
ATOM 2893 N N . PRO A 1 365 ? 5.743 -14.274 6.830 1.00 29.39 365 PRO A N 1
ATOM 2894 C CA . PRO A 1 365 ? 5.879 -13.036 6.088 1.00 29.39 365 PRO A CA 1
ATOM 2895 C C . PRO A 1 365 ? 5.276 -11.902 6.916 1.00 29.39 365 PRO A C 1
ATOM 2897 O O . PRO A 1 365 ? 4.177 -11.443 6.631 1.00 29.39 365 PRO A O 1
ATOM 2900 N N . TYR A 1 366 ? 5.998 -11.465 7.939 1.00 25.62 366 TYR A N 1
ATOM 2901 C CA . TYR A 1 366 ? 5.796 -10.159 8.556 1.00 25.62 366 TYR A CA 1
ATOM 2902 C C . TYR A 1 366 ? 7.178 -9.612 8.872 1.00 25.62 366 TYR A C 1
ATOM 2904 O O . TYR A 1 366 ? 7.789 -10.065 9.830 1.00 25.62 366 TYR A O 1
ATOM 2912 N N . TYR A 1 367 ? 7.693 -8.784 7.964 1.00 29.88 367 TYR A N 1
ATOM 2913 C CA . TYR A 1 367 ? 8.418 -7.526 8.172 1.00 29.88 367 TYR A CA 1
ATOM 2914 C C . TYR A 1 367 ? 8.730 -6.919 6.800 1.00 29.88 367 TYR A C 1
ATOM 2916 O O . TYR A 1 367 ? 9.065 -7.695 5.871 1.00 29.88 367 TYR A O 1
#